Protein AF-A0A520G002-F1 (afdb_monomer_lite)

Secondary structure (DSSP, 8-state):
-HHHHHTS---HHHHHHHTHHHHHHHHHHHHHHHHHS---------TTTHHHHHHHHHHHHHHHHH---S--S-----HHHHHHSTTHHHHTHHHHHHHHHHHHTTTT-HHHHHHHHHHHHHHGGGTTSS--GGGGT-S--GGGGTTTHHHHHHHHHHHHTTS-HHHHHHHHHHHHHHHHHHHHHHHHHTSSHHHHHHHHHHH-TT-HHHHHHHHHHHHHSSS--HHHHHHHHHHHHHH-TT-HHHHHHHHHHHHHTT-TTTHHHHHHHHHHHHHHTT--HHHHHHHHHHHHHHHTTSS-HHHHHHHHHHHHHH-TT-HHHHHHHHHHHHHHHHHS--------PPPPPPP---------

Radius of gyration: 32.56 Å; chains: 1; bounding box: 83×57×131 Å

Foldseek 3Di:
DLCCCLPVVDDPVVVCVVCVVVVVVVVVVVVVVVVVFAQFDDDDDDLVLLLLLLLVQLLVVVVCVVPVPQAAQFPQAASVNLVVDPCSVPSSVVLVVLQVVCVVCCVVCSLLNSLSVQLSVLCVVLSRNDDGNCSVGHSDHDVSCPRSVVSVVSVVCVVCVPDPPVVSVVVVVVVVVVVVVVVVVVVQCVVDLLSRLVSNCVSPVLRLVSLLSVLVVQCPPPDHDLVVSLVSLVSSCVNPVQDLSSLLSNLLSCLVVVVNVSNVVSLVSSLVSSVVRVGDLVSLLVSLVSQLVSPLPDLPLVSLLVSLVSNCVSVVPPPSSVVSNVVSVVSVVVPDPPPDPPVPDDDDDDDDDDDDDDDD

pLDDT: mean 87.97, std 13.39, range [39.16, 98.38]

Structure (mmCIF, N/CA/C/O backbone):
data_AF-A0A520G002-F1
#
_entry.id   AF-A0A520G002-F1
#
loop_
_atom_site.group_PDB
_atom_site.id
_atom_site.type_symbol
_atom_site.label_atom_id
_atom_site.label_alt_id
_atom_site.label_comp_id
_atom_site.label_asym_id
_atom_site.label_entity_id
_atom_site.label_seq_id
_atom_site.pdbx_PDB_ins_code
_atom_site.Cartn_x
_atom_site.Cartn_y
_atom_site.Cartn_z
_atom_site.occupancy
_atom_site.B_iso_or_equiv
_atom_site.auth_seq_id
_atom_site.auth_comp_id
_atom_site.auth_asym_id
_atom_site.auth_atom_id
_atom_site.pdbx_PDB_model_num
ATOM 1 N N . VAL A 1 1 ? -3.849 14.106 25.242 1.00 77.56 1 VAL A N 1
ATOM 2 C CA . VAL A 1 1 ? -5.009 15.027 25.074 1.00 77.56 1 VAL A CA 1
ATOM 3 C C . VAL A 1 1 ? -6.351 14.305 25.067 1.00 77.56 1 VAL A C 1
ATOM 5 O O . VAL A 1 1 ? -7.143 14.608 25.944 1.00 77.56 1 VAL A O 1
ATOM 8 N N . ALA A 1 2 ? -6.633 13.367 24.148 1.00 76.12 2 ALA A N 1
ATOM 9 C CA . ALA A 1 2 ? -7.944 12.693 24.110 1.00 76.12 2 ALA A CA 1
ATOM 10 C C . ALA A 1 2 ? -8.288 11.973 25.431 1.00 76.12 2 ALA A C 1
ATOM 12 O O . ALA A 1 2 ? -9.363 12.188 25.983 1.00 76.12 2 ALA A O 1
ATOM 13 N N . ILE A 1 3 ? -7.343 11.200 25.979 1.00 81.44 3 ILE A N 1
ATOM 14 C CA . ILE A 1 3 ? -7.465 10.550 27.296 1.00 81.44 3 ILE A CA 1
ATOM 15 C C . ILE A 1 3 ? -7.653 11.601 28.403 1.00 81.44 3 ILE A C 1
ATOM 17 O O . ILE A 1 3 ? -8.640 11.563 29.131 1.00 81.44 3 ILE A O 1
ATOM 21 N N . ASP A 1 4 ? -6.756 12.583 28.493 1.00 80.56 4 ASP A N 1
ATOM 22 C CA . ASP A 1 4 ? -6.809 13.637 29.512 1.00 80.56 4 ASP A CA 1
ATOM 23 C C . ASP A 1 4 ? -8.125 14.427 29.515 1.00 80.56 4 ASP A C 1
ATOM 25 O O . ASP A 1 4 ? -8.675 14.697 30.580 1.00 80.56 4 ASP A O 1
ATOM 29 N N . GLY A 1 5 ? -8.651 14.786 28.343 1.00 78.06 5 GLY A N 1
ATOM 30 C CA . GLY A 1 5 ? -9.885 15.560 28.213 1.00 78.06 5 GLY A CA 1
ATOM 31 C C . GLY A 1 5 ? -11.146 14.727 28.443 1.00 78.06 5 GLY A C 1
ATOM 32 O O . GLY A 1 5 ? -12.028 15.145 29.192 1.00 78.06 5 GLY A O 1
ATOM 33 N N . LEU A 1 6 ? -11.239 13.546 27.819 1.00 77.44 6 LEU A N 1
ATOM 34 C CA . LEU A 1 6 ? -12.451 12.717 27.856 1.00 77.44 6 LEU A CA 1
ATOM 35 C C . LEU A 1 6 ? -12.548 11.853 29.120 1.00 77.44 6 LEU A C 1
ATOM 37 O O . LEU A 1 6 ? -13.643 11.679 29.653 1.00 77.44 6 LEU A O 1
ATOM 41 N N . LEU A 1 7 ? -11.422 11.320 29.604 1.00 81.94 7 LEU A N 1
ATOM 42 C CA . LEU A 1 7 ? -11.382 10.392 30.739 1.00 81.94 7 LEU A CA 1
ATOM 43 C C . LEU A 1 7 ? -10.985 11.091 32.034 1.00 81.94 7 LEU A C 1
ATOM 45 O O . LEU A 1 7 ? -11.696 10.976 33.029 1.00 81.94 7 LEU A O 1
ATOM 49 N N . LEU A 1 8 ? -9.885 11.848 32.016 1.00 84.75 8 LEU A N 1
ATOM 50 C CA . LEU A 1 8 ? -9.368 12.510 33.222 1.00 84.75 8 LEU A CA 1
ATOM 51 C C . LEU A 1 8 ? -10.008 13.881 33.478 1.00 84.75 8 LEU A C 1
ATOM 53 O O . LEU A 1 8 ? -9.721 14.509 34.495 1.00 84.75 8 LEU A O 1
ATOM 57 N N . ARG A 1 9 ? -10.872 14.354 32.566 1.00 81.62 9 ARG A N 1
ATOM 58 C CA . ARG A 1 9 ? -11.561 15.655 32.629 1.00 81.62 9 ARG A CA 1
ATOM 59 C C . ARG A 1 9 ? -10.616 16.840 32.883 1.00 81.62 9 ARG A C 1
ATOM 61 O O . ARG A 1 9 ? -11.031 17.871 33.416 1.00 81.62 9 ARG A O 1
ATOM 68 N N . LYS A 1 10 ? -9.343 16.724 32.489 1.00 85.56 10 LYS A N 1
ATOM 69 C CA . LYS A 1 10 ? -8.391 17.838 32.501 1.00 85.56 10 LYS A CA 1
ATOM 70 C C . LYS A 1 10 ? -8.850 18.898 31.503 1.00 85.56 10 LYS A C 1
ATOM 72 O O . LYS A 1 10 ? -9.372 18.597 30.429 1.00 85.56 10 LYS A O 1
ATOM 77 N N . ARG A 1 11 ? -8.586 20.167 31.823 1.00 88.38 11 ARG A N 1
ATOM 78 C CA . ARG A 1 11 ? -8.801 21.264 30.872 1.00 88.38 11 ARG A CA 1
ATOM 79 C C . ARG A 1 11 ? -7.886 21.053 29.662 1.00 88.38 11 ARG A C 1
ATOM 81 O O . ARG A 1 11 ? -6.675 20.927 29.836 1.00 88.38 11 ARG A O 1
ATOM 88 N N . TRP A 1 12 ? -8.455 21.066 28.457 1.00 84.06 12 TRP A N 1
ATOM 89 C CA . TRP A 1 12 ? -7.744 20.788 27.200 1.00 84.06 12 TRP A CA 1
ATOM 90 C C . TRP A 1 12 ? -6.477 21.632 27.029 1.00 84.06 12 TRP A C 1
ATOM 92 O O . TRP A 1 12 ? -5.449 21.112 26.609 1.00 84.06 12 TRP A O 1
ATOM 102 N N . SER A 1 13 ? -6.513 22.900 27.456 1.00 86.81 13 SER A N 1
ATOM 103 C CA . SER A 1 13 ? -5.349 23.792 27.417 1.00 86.81 13 SER A CA 1
ATOM 104 C C . SER A 1 13 ? -4.157 23.257 28.219 1.00 86.81 13 SER A C 1
ATOM 106 O O . SER A 1 13 ? -3.030 23.348 27.755 1.00 86.81 13 SER A O 1
ATOM 108 N N . ARG A 1 14 ? -4.390 22.671 29.403 1.00 89.06 14 ARG A N 1
ATOM 109 C CA . ARG A 1 14 ? -3.319 22.084 30.224 1.00 89.06 14 ARG A CA 1
ATOM 110 C C . ARG A 1 14 ? -2.796 20.793 29.605 1.00 89.06 14 ARG A C 1
ATOM 112 O O . ARG A 1 14 ? -1.594 20.632 29.484 1.00 89.06 14 ARG A O 1
ATOM 119 N N . ALA A 1 15 ? -3.692 19.933 29.124 1.00 87.81 15 ALA A N 1
ATOM 120 C CA . ALA A 1 15 ? -3.295 18.688 28.471 1.00 87.81 15 ALA A CA 1
ATOM 121 C C . ALA A 1 15 ? -2.442 18.914 27.208 1.00 87.81 15 ALA A C 1
ATOM 123 O O . ALA A 1 15 ? -1.602 18.079 26.902 1.00 87.81 15 ALA A O 1
ATOM 124 N N . ILE A 1 16 ? -2.669 20.008 26.468 1.00 88.12 16 ILE A N 1
ATOM 125 C CA . ILE A 1 16 ? -1.846 20.390 25.308 1.00 88.12 16 ILE A CA 1
ATOM 126 C C . ILE A 1 16 ? -0.475 20.896 25.758 1.00 88.12 16 ILE A C 1
ATOM 128 O O . ILE A 1 16 ? 0.524 20.477 25.186 1.00 88.12 16 ILE A O 1
ATOM 132 N N . VAL A 1 17 ? -0.421 21.753 26.784 1.00 92.19 17 VAL A N 1
ATOM 133 C CA . VAL A 1 17 ? 0.846 22.257 27.342 1.00 92.19 17 VAL A CA 1
ATOM 134 C C . VAL A 1 17 ? 1.716 21.104 27.848 1.00 92.19 17 VAL A C 1
ATOM 136 O O . VAL A 1 17 ? 2.894 21.054 27.508 1.00 92.19 17 VAL A O 1
ATOM 139 N N . ASP A 1 18 ? 1.123 20.137 28.555 1.00 90.44 18 ASP A N 1
ATOM 140 C CA . ASP A 1 18 ? 1.822 18.957 29.085 1.00 90.44 18 ASP A CA 1
ATOM 141 C C . ASP A 1 18 ? 2.520 18.138 27.976 1.00 90.44 18 ASP A C 1
ATOM 143 O O . ASP A 1 18 ? 3.563 17.534 28.216 1.00 90.44 18 ASP A O 1
ATOM 147 N N . ILE A 1 19 ? 1.970 18.124 26.752 1.00 91.62 19 ILE A N 1
ATOM 148 C CA . ILE A 1 19 ? 2.535 17.383 25.610 1.00 91.62 19 ILE A CA 1
ATOM 149 C C . ILE A 1 19 ? 3.180 18.279 24.547 1.00 91.62 19 ILE A C 1
ATOM 151 O O . ILE A 1 19 ? 3.583 17.777 23.497 1.00 91.62 19 ILE A O 1
ATOM 155 N N . ALA A 1 20 ? 3.280 19.589 24.781 1.00 92.06 20 ALA A N 1
ATOM 156 C CA . ALA A 1 20 ? 3.781 20.537 23.790 1.00 92.06 20 ALA A CA 1
ATOM 157 C C . ALA A 1 20 ? 5.183 20.175 23.254 1.00 92.06 20 ALA A C 1
ATOM 159 O O . ALA A 1 20 ? 5.357 20.223 22.035 1.00 92.06 20 ALA A O 1
ATOM 160 N N . PRO A 1 21 ? 6.153 19.718 24.080 1.00 93.50 21 PRO A N 1
ATOM 161 C CA . PRO A 1 21 ? 7.450 19.272 23.569 1.00 93.50 21 PRO A CA 1
ATOM 162 C C . PRO A 1 21 ? 7.332 18.113 22.569 1.00 93.50 21 PRO A C 1
ATOM 164 O O . PRO A 1 21 ? 7.982 18.117 21.526 1.00 93.50 21 PRO A O 1
ATOM 167 N N . LEU A 1 22 ? 6.447 17.146 22.839 1.00 91.44 22 LEU A N 1
ATOM 168 C CA . LEU A 1 22 ? 6.212 16.010 21.946 1.00 91.44 22 LEU A CA 1
ATOM 169 C C . LEU A 1 22 ? 5.522 16.446 20.648 1.00 91.44 22 LEU A C 1
ATOM 171 O O . LEU A 1 22 ? 5.860 15.946 19.575 1.00 91.44 22 LEU A O 1
ATOM 175 N N . LEU A 1 23 ? 4.581 17.391 20.729 1.00 89.44 23 LEU A N 1
ATOM 176 C CA . LEU A 1 23 ? 3.930 17.962 19.548 1.00 89.44 23 LEU A CA 1
ATOM 177 C C . LEU A 1 23 ? 4.935 18.687 18.647 1.00 89.44 23 LEU A C 1
ATOM 179 O O . LEU A 1 23 ? 4.856 18.532 17.432 1.00 89.44 23 LEU A O 1
ATOM 183 N N . LEU A 1 24 ? 5.900 19.415 19.219 1.00 92.19 24 LEU A N 1
ATOM 184 C CA . LEU A 1 24 ? 6.960 20.082 18.455 1.00 92.19 24 LEU A CA 1
ATOM 185 C C . LEU A 1 24 ? 7.869 19.077 17.735 1.00 92.19 24 LEU A C 1
ATOM 187 O O . LEU A 1 24 ? 8.121 19.234 16.542 1.00 92.19 24 LEU A O 1
ATOM 191 N N . ILE A 1 25 ? 8.300 18.014 18.422 1.00 93.50 25 ILE A N 1
ATOM 192 C CA . ILE A 1 25 ? 9.094 16.934 17.808 1.00 93.50 25 ILE A CA 1
ATOM 193 C C . ILE A 1 25 ? 8.297 16.253 16.688 1.00 93.50 25 ILE A C 1
ATOM 195 O O . ILE A 1 25 ? 8.821 16.019 15.600 1.00 93.50 25 ILE A O 1
ATOM 199 N N . THR A 1 26 ? 7.012 15.981 16.929 1.00 89.00 26 THR A N 1
ATOM 200 C CA . THR A 1 26 ? 6.120 15.373 15.933 1.00 89.00 26 THR A CA 1
ATOM 201 C C . THR A 1 26 ? 5.959 16.283 14.716 1.00 89.00 26 THR A C 1
ATOM 203 O O . THR A 1 26 ? 6.067 15.810 13.590 1.00 89.00 26 THR A O 1
ATOM 206 N N . ALA A 1 27 ? 5.764 17.589 14.917 1.00 88.81 27 ALA A N 1
ATOM 207 C CA . ALA A 1 27 ? 5.648 18.561 13.834 1.00 88.81 27 ALA A CA 1
ATOM 208 C C . ALA A 1 27 ? 6.936 18.643 12.999 1.00 88.81 27 ALA A C 1
ATOM 210 O O . ALA A 1 27 ? 6.866 18.610 11.771 1.00 88.81 27 ALA A O 1
ATOM 211 N N . ALA A 1 28 ? 8.107 18.669 13.642 1.00 90.94 28 ALA A N 1
ATOM 212 C CA . ALA A 1 28 ? 9.390 18.616 12.943 1.00 90.94 28 ALA A CA 1
ATOM 213 C C . ALA A 1 28 ? 9.531 17.319 12.126 1.00 90.94 28 ALA A C 1
ATOM 215 O O . ALA A 1 28 ? 9.867 17.365 10.943 1.00 90.94 28 ALA A O 1
ATOM 216 N N . GLY A 1 29 ? 9.184 16.171 12.717 1.00 88.81 29 GLY A N 1
ATOM 217 C CA . GLY A 1 29 ? 9.160 14.880 12.027 1.00 88.81 29 GLY A CA 1
ATOM 218 C C . GLY A 1 29 ? 8.197 14.853 10.837 1.00 88.81 29 GLY A C 1
ATOM 219 O O . GLY A 1 29 ? 8.543 14.319 9.788 1.00 88.81 29 GLY A O 1
ATOM 220 N N . MET A 1 30 ? 7.023 15.483 10.950 1.00 84.31 30 MET A N 1
ATOM 221 C CA . MET A 1 30 ? 6.068 15.618 9.846 1.00 84.31 30 MET A CA 1
ATOM 222 C C . MET A 1 30 ? 6.623 16.467 8.699 1.00 84.31 30 MET A C 1
ATOM 224 O O . MET A 1 30 ? 6.415 16.112 7.541 1.00 84.31 30 MET A O 1
ATOM 228 N N . VAL A 1 31 ? 7.341 17.557 8.993 1.00 85.62 31 VAL A N 1
ATOM 229 C CA . VAL A 1 31 ? 8.006 18.375 7.964 1.00 85.62 31 VAL A CA 1
ATOM 230 C C . VAL A 1 31 ? 9.089 17.562 7.260 1.00 85.62 31 VAL A C 1
ATOM 232 O O . VAL A 1 31 ? 9.090 17.498 6.033 1.00 85.62 31 VAL A O 1
ATOM 235 N N . VAL A 1 32 ? 9.954 16.877 8.015 1.00 86.94 32 VAL A N 1
ATOM 236 C CA . VAL A 1 32 ? 10.993 16.003 7.445 1.00 86.94 32 VAL A CA 1
ATOM 237 C C . VAL A 1 32 ? 10.366 14.907 6.583 1.00 86.94 32 VAL A C 1
ATOM 239 O O . VAL A 1 32 ? 10.778 14.723 5.442 1.00 86.94 32 VAL A O 1
ATOM 242 N N . ALA A 1 33 ? 9.329 14.227 7.078 1.00 80.94 33 ALA A N 1
ATOM 243 C CA . ALA A 1 33 ? 8.618 13.197 6.328 1.00 80.94 33 ALA A CA 1
ATOM 244 C C . ALA A 1 33 ? 7.979 13.758 5.051 1.00 80.94 33 ALA A C 1
ATOM 246 O O . ALA A 1 33 ? 8.056 13.124 4.003 1.00 80.94 33 ALA A O 1
ATOM 247 N N . ARG A 1 34 ? 7.390 14.959 5.109 1.00 76.94 34 ARG A N 1
ATOM 248 C CA . ARG A 1 34 ? 6.781 15.615 3.947 1.00 76.94 34 ARG A CA 1
ATOM 249 C C . ARG A 1 34 ? 7.811 16.004 2.889 1.00 76.94 34 ARG A C 1
ATOM 251 O O . ARG A 1 34 ? 7.509 15.884 1.708 1.00 76.94 34 ARG A O 1
ATOM 258 N N . VAL A 1 35 ? 8.989 16.466 3.302 1.00 78.75 35 VAL A N 1
ATOM 259 C CA . VAL A 1 35 ? 10.088 16.816 2.391 1.00 78.75 35 VAL A CA 1
ATOM 260 C C . VAL A 1 35 ? 10.730 15.557 1.799 1.00 78.75 35 VAL A C 1
ATOM 262 O O . VAL A 1 35 ? 11.011 15.520 0.606 1.00 78.75 35 VAL A O 1
ATOM 265 N N . ALA A 1 36 ? 10.917 14.509 2.605 1.00 77.44 36 ALA A N 1
ATOM 266 C CA . ALA A 1 36 ? 11.519 13.250 2.165 1.00 77.44 36 ALA A CA 1
ATOM 267 C C . ALA A 1 36 ? 10.590 12.429 1.253 1.00 77.44 36 ALA A C 1
ATOM 269 O O . ALA A 1 36 ? 11.049 11.759 0.329 1.00 77.44 36 ALA A O 1
ATOM 270 N N . GLN A 1 37 ? 9.276 12.471 1.491 1.00 68.44 37 GLN A N 1
ATOM 271 C CA . GLN A 1 37 ? 8.288 11.802 0.649 1.00 68.44 37 GLN A CA 1
ATOM 272 C C . GLN A 1 37 ? 7.905 12.696 -0.531 1.00 68.44 37 GLN A C 1
ATOM 274 O O . GLN A 1 37 ? 6.905 13.415 -0.499 1.00 68.44 37 GLN A O 1
ATOM 279 N N . THR A 1 38 ? 8.665 12.608 -1.621 1.00 59.06 38 THR A N 1
ATOM 280 C CA . THR A 1 38 ? 8.222 13.154 -2.908 1.00 59.06 38 THR A CA 1
ATOM 281 C C . THR A 1 38 ? 6.945 12.429 -3.318 1.00 59.06 38 THR A C 1
ATOM 283 O O . THR A 1 38 ? 6.986 11.224 -3.560 1.00 59.06 38 THR A O 1
ATOM 286 N N . VAL A 1 39 ? 5.815 13.131 -3.371 1.00 57.94 39 VAL A N 1
ATOM 287 C CA . VAL A 1 39 ? 4.540 12.602 -3.870 1.00 57.94 39 VAL A CA 1
ATOM 288 C C . VAL A 1 39 ? 4.565 12.719 -5.392 1.00 57.94 39 VAL A C 1
ATOM 290 O O . VAL A 1 39 ? 4.268 13.767 -5.945 1.00 57.94 39 VAL A O 1
ATOM 293 N N . ALA A 1 40 ? 5.049 11.673 -6.049 1.00 54.59 40 ALA A N 1
ATOM 294 C CA . ALA A 1 40 ? 5.452 11.679 -7.449 1.00 54.59 40 ALA A CA 1
ATOM 295 C C . ALA A 1 40 ? 4.287 11.442 -8.416 1.00 54.59 40 ALA A C 1
ATOM 297 O O . ALA A 1 40 ? 4.363 11.904 -9.548 1.00 54.59 40 ALA A O 1
ATOM 298 N N . VAL A 1 41 ? 3.215 10.762 -7.990 1.00 53.84 41 VAL A N 1
ATOM 299 C CA . VAL A 1 41 ? 2.046 10.513 -8.841 1.00 53.84 41 VAL A CA 1
ATOM 300 C C . VAL A 1 41 ? 0.791 10.467 -7.983 1.00 53.84 41 VAL A C 1
ATOM 302 O O . VAL A 1 41 ? 0.579 9.511 -7.246 1.00 53.84 41 VAL A O 1
ATOM 305 N N . PHE A 1 42 ? -0.067 11.478 -8.105 1.00 60.03 42 PHE A N 1
ATOM 306 C CA . PHE A 1 42 ? -1.480 11.311 -7.784 1.00 60.03 42 PHE A CA 1
ATOM 307 C C . PHE A 1 42 ? -2.346 12.013 -8.799 1.00 60.03 42 PHE A C 1
ATOM 309 O O . PHE A 1 42 ? -2.134 13.183 -9.107 1.00 60.03 42 PHE A O 1
ATOM 316 N N . GLN A 1 43 ? -3.409 11.324 -9.205 1.00 61.22 43 GLN A N 1
ATOM 317 C CA . GLN A 1 43 ? -4.599 12.029 -9.639 1.00 61.22 43 GLN A CA 1
ATOM 318 C C . GLN A 1 43 ? -5.031 12.964 -8.513 1.00 61.22 43 GLN A C 1
ATOM 320 O O . GLN A 1 43 ? -5.227 12.540 -7.370 1.00 61.22 43 GLN A O 1
ATOM 325 N N . HIS A 1 44 ? -5.122 14.250 -8.828 1.00 69.00 44 HIS A N 1
ATOM 326 C CA . HIS A 1 44 ? -5.515 15.264 -7.870 1.00 69.00 44 HIS A CA 1
ATOM 327 C C . HIS A 1 44 ? -6.940 14.978 -7.386 1.00 69.00 44 HIS A C 1
ATOM 329 O O . HIS A 1 44 ? -7.905 15.272 -8.083 1.00 69.00 44 HIS A O 1
ATOM 335 N N . VAL A 1 45 ? -7.079 14.394 -6.191 1.00 82.75 45 VAL A N 1
ATOM 336 C CA . VAL A 1 45 ? -8.388 14.214 -5.558 1.00 82.75 45 VAL A CA 1
ATOM 337 C C . VAL A 1 45 ? -8.838 15.568 -4.999 1.00 82.75 45 VAL A C 1
ATOM 339 O O . VAL A 1 45 ? -8.189 16.076 -4.066 1.00 82.75 45 VAL A O 1
ATOM 342 N N . PRO A 1 46 ? -9.943 16.146 -5.512 1.00 88.25 46 PRO A N 1
ATOM 343 C CA . PRO A 1 46 ? -10.498 17.391 -5.005 1.00 88.25 46 PRO A CA 1
ATOM 344 C C . PRO A 1 46 ? -10.775 17.309 -3.505 1.00 88.25 46 PRO A C 1
ATOM 346 O O . PRO A 1 46 ? -11.220 16.279 -2.995 1.00 88.25 46 PRO A O 1
ATOM 349 N N . LEU A 1 47 ? -10.569 18.417 -2.790 1.00 88.75 47 LEU A N 1
ATOM 350 C CA . LEU A 1 47 ? -10.722 18.463 -1.330 1.00 88.75 47 LEU A CA 1
ATOM 351 C C . LEU A 1 47 ? -12.096 17.965 -0.851 1.00 88.75 47 LEU A C 1
ATOM 353 O O . LEU A 1 47 ? -12.173 17.315 0.187 1.00 88.75 47 LEU A O 1
ATOM 357 N N . TRP A 1 48 ? -13.160 18.201 -1.624 1.00 90.62 48 TRP A N 1
ATOM 358 C CA . TRP A 1 48 ? -14.524 17.784 -1.284 1.00 90.62 48 TRP A CA 1
ATOM 359 C C . TRP A 1 48 ? -14.761 16.267 -1.386 1.00 90.62 48 TRP A C 1
ATOM 361 O O . TRP A 1 48 ? -15.657 15.753 -0.723 1.00 90.62 48 TRP A O 1
ATOM 371 N N . GLN A 1 49 ? -13.956 15.536 -2.169 1.00 91.75 49 GLN A N 1
ATOM 372 C CA . GLN A 1 49 ? -14.050 14.073 -2.288 1.00 91.75 49 GLN A CA 1
ATOM 373 C C . GLN A 1 49 ? -13.295 13.348 -1.170 1.00 91.75 49 GLN A C 1
ATOM 375 O O . GLN A 1 49 ? -13.599 12.198 -0.854 1.00 91.75 49 GLN A O 1
ATOM 380 N N . ARG A 1 50 ? -12.324 14.010 -0.528 1.00 91.06 50 ARG A N 1
ATOM 381 C CA . ARG A 1 50 ? -11.489 13.389 0.511 1.00 91.06 50 ARG A CA 1
ATOM 382 C C . ARG A 1 50 ? -12.290 12.867 1.707 1.00 91.06 50 ARG A C 1
ATOM 384 O O . ARG A 1 50 ? -12.022 11.739 2.109 1.00 91.06 50 ARG A O 1
ATOM 391 N N . PRO A 1 51 ? -13.297 13.583 2.250 1.00 92.62 51 PRO A N 1
ATOM 392 C CA . PRO A 1 51 ? -14.130 13.045 3.325 1.00 92.62 51 PRO A CA 1
ATOM 393 C C . PRO A 1 51 ? -14.812 11.713 2.981 1.00 92.62 51 PRO A C 1
ATOM 395 O O . PRO A 1 51 ? -14.967 10.873 3.865 1.00 92.62 51 PRO A O 1
ATOM 398 N N . LEU A 1 52 ? -15.168 11.484 1.709 1.00 94.06 52 LEU A N 1
ATOM 399 C CA . LEU A 1 52 ? -15.762 10.219 1.261 1.00 94.06 52 LEU A CA 1
ATOM 400 C C . LEU A 1 52 ? -14.751 9.070 1.359 1.00 94.06 52 LEU A C 1
ATOM 402 O O . LEU A 1 52 ? -15.065 8.021 1.912 1.00 94.06 52 LEU A O 1
ATOM 406 N N . ILE A 1 53 ? -13.515 9.300 0.906 1.00 93.31 53 ILE A N 1
ATOM 407 C CA . ILE A 1 53 ? -12.412 8.327 0.996 1.00 93.31 53 ILE A CA 1
ATOM 408 C C . ILE A 1 53 ? -12.047 8.040 2.457 1.00 93.31 53 ILE A C 1
ATOM 410 O O . ILE A 1 53 ? -11.792 6.893 2.827 1.00 93.31 53 ILE A O 1
ATOM 414 N N . VAL A 1 54 ? -12.058 9.068 3.307 1.00 94.12 54 VAL A N 1
ATOM 415 C CA . VAL A 1 54 ? -11.812 8.924 4.748 1.00 94.12 54 VAL A CA 1
ATOM 416 C C . VAL A 1 54 ? -12.899 8.065 5.390 1.00 94.12 54 VAL A C 1
ATOM 418 O O . VAL A 1 54 ? -12.588 7.138 6.137 1.00 94.12 54 VAL A O 1
ATOM 421 N N . GLY A 1 55 ? -14.169 8.337 5.082 1.00 95.12 55 GLY A N 1
ATOM 422 C CA . GLY A 1 55 ? -15.300 7.549 5.570 1.00 95.12 55 GLY A CA 1
ATOM 423 C C . GLY A 1 55 ? -15.268 6.100 5.085 1.00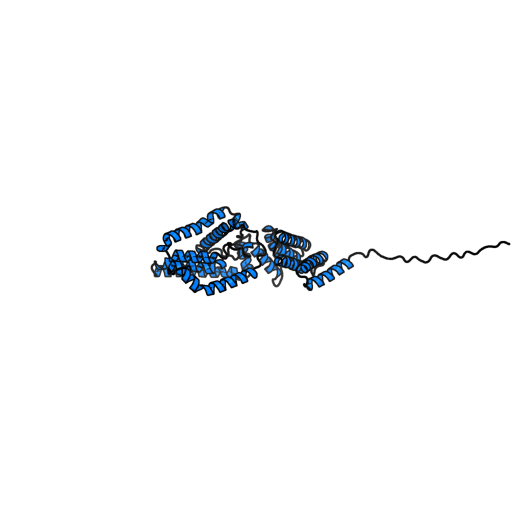 95.12 55 GLY A C 1
ATOM 424 O O . GLY A 1 55 ? -15.507 5.184 5.874 1.00 95.12 55 GLY A O 1
ATOM 425 N N . ASP A 1 56 ? -14.915 5.883 3.819 1.00 95.00 56 ASP A N 1
ATOM 426 C CA . ASP A 1 56 ? -14.689 4.561 3.232 1.00 95.00 56 ASP A CA 1
ATOM 427 C C . ASP A 1 56 ? -13.574 3.797 3.965 1.00 95.00 56 ASP A C 1
ATOM 429 O O . ASP A 1 56 ? -13.798 2.675 4.421 1.00 95.00 56 ASP A O 1
ATOM 433 N N . SER A 1 57 ? -12.425 4.442 4.191 1.00 94.50 57 SER A N 1
ATOM 434 C CA . SER A 1 57 ? -11.269 3.853 4.882 1.00 94.50 57 SER A CA 1
ATOM 435 C C . SER A 1 57 ? -11.581 3.516 6.344 1.00 94.50 57 SER A C 1
ATOM 437 O O . SER A 1 57 ? -11.277 2.421 6.813 1.00 94.50 57 SER A O 1
ATOM 439 N N . LEU A 1 58 ? -12.245 4.420 7.074 1.00 95.75 58 LEU A N 1
ATOM 440 C CA . LEU A 1 58 ? -12.684 4.166 8.452 1.00 95.75 58 LEU A CA 1
ATOM 441 C C . LEU A 1 58 ? -13.654 2.982 8.523 1.00 95.75 58 LEU A C 1
ATOM 443 O O . LEU A 1 58 ? -13.526 2.138 9.407 1.00 95.75 58 LEU A O 1
ATOM 447 N N . THR A 1 59 ? -14.597 2.896 7.584 1.00 95.75 59 THR A N 1
ATOM 448 C CA . THR A 1 59 ? -15.566 1.792 7.515 1.00 95.75 59 THR A CA 1
ATOM 449 C C . THR A 1 59 ? -14.881 0.468 7.204 1.00 95.75 59 THR A C 1
ATOM 451 O O . THR A 1 59 ? -15.150 -0.533 7.867 1.00 95.75 59 THR A O 1
ATOM 454 N N . PHE A 1 60 ? -13.952 0.470 6.245 1.00 94.69 60 PHE A N 1
ATOM 455 C CA . PHE A 1 60 ? -13.122 -0.686 5.920 1.00 94.69 60 PHE A CA 1
ATOM 456 C C . PHE A 1 60 ? -12.383 -1.199 7.159 1.00 94.69 60 PHE A C 1
ATOM 458 O O . PHE A 1 60 ? -12.442 -2.387 7.482 1.00 94.69 60 PHE A O 1
ATOM 465 N N . TYR A 1 61 ? -11.742 -0.297 7.902 1.00 95.19 61 TYR A N 1
ATOM 466 C CA . TYR A 1 61 ? -10.998 -0.660 9.097 1.00 95.19 61 TYR A CA 1
ATOM 467 C C . TYR A 1 61 ? -11.882 -1.130 10.251 1.00 95.19 61 TYR A C 1
ATOM 469 O O . TYR A 1 61 ? -11.517 -2.092 10.919 1.00 95.19 61 TYR A O 1
ATOM 477 N N . LEU A 1 62 ? -13.054 -0.528 10.470 1.00 95.06 62 LEU A N 1
ATOM 478 C CA . LEU A 1 62 ? -14.028 -1.046 11.439 1.00 95.06 62 LEU A CA 1
ATOM 479 C C . LEU A 1 62 ? -14.440 -2.485 11.092 1.00 95.06 62 LEU A C 1
ATOM 481 O O . LEU A 1 62 ? -14.508 -3.333 11.981 1.00 95.06 62 LEU A O 1
ATOM 485 N N . GLY A 1 63 ? -14.624 -2.780 9.800 1.00 94.00 63 GLY A N 1
ATOM 486 C CA . GLY A 1 63 ? -14.843 -4.140 9.308 1.00 94.00 63 GLY A CA 1
ATOM 487 C C . GLY A 1 63 ? -13.670 -5.077 9.612 1.00 94.00 63 GLY A C 1
ATOM 488 O O . GLY A 1 63 ? -13.881 -6.163 10.147 1.00 94.00 63 GLY A O 1
ATOM 489 N N . LYS A 1 64 ? -12.429 -4.649 9.350 1.00 91.62 64 LYS A N 1
ATOM 490 C CA . LYS A 1 64 ? -11.216 -5.438 9.640 1.00 91.62 64 LYS A CA 1
ATOM 491 C C . LYS A 1 64 ? -10.988 -5.675 11.134 1.00 91.62 64 LYS A C 1
ATOM 493 O O . LYS A 1 64 ? -10.520 -6.747 11.499 1.00 91.62 64 LYS A O 1
ATOM 498 N N . LEU A 1 65 ? -11.344 -4.723 11.998 1.00 90.81 65 LEU A N 1
ATOM 499 C CA . LEU A 1 65 ? -11.282 -4.904 13.451 1.00 90.81 65 LEU A CA 1
ATOM 500 C C . LEU A 1 65 ? -12.331 -5.906 13.953 1.00 90.81 65 LEU A C 1
ATOM 502 O O . LEU A 1 65 ? -12.052 -6.657 14.884 1.00 90.81 65 LEU A O 1
ATOM 506 N N . ALA A 1 66 ? -13.519 -5.934 13.341 1.00 89.31 66 ALA A N 1
ATOM 507 C CA . ALA A 1 66 ? -14.556 -6.911 13.669 1.00 89.31 66 ALA A CA 1
ATOM 508 C C . ALA A 1 66 ? -14.230 -8.313 13.123 1.00 89.31 66 ALA A C 1
ATOM 510 O O . ALA A 1 66 ? -14.514 -9.316 13.777 1.00 89.31 66 ALA A O 1
ATOM 511 N N . TRP A 1 67 ? -13.628 -8.387 11.932 1.00 88.06 67 TRP A N 1
ATOM 512 C CA . TRP A 1 67 ? -13.297 -9.635 11.251 1.00 88.06 67 TRP A CA 1
ATOM 513 C C . TRP A 1 67 ? -11.975 -9.514 10.465 1.00 88.06 67 TRP A C 1
ATOM 515 O O . TRP A 1 67 ? -11.983 -9.159 9.279 1.00 88.06 67 TRP A O 1
ATOM 525 N N . PRO A 1 68 ? -10.818 -9.832 11.085 1.00 84.06 68 PRO A N 1
ATOM 526 C CA . PRO A 1 68 ? -9.496 -9.692 10.468 1.00 84.06 68 PRO A CA 1
ATOM 527 C C . PRO A 1 68 ? -9.167 -10.878 9.546 1.00 84.06 68 PRO A C 1
ATOM 529 O O . PRO A 1 68 ? -8.148 -11.551 9.697 1.00 84.06 68 PRO A O 1
ATOM 532 N N . ALA A 1 69 ? -10.049 -11.181 8.594 1.00 81.75 69 ALA A N 1
ATOM 533 C CA . ALA A 1 69 ? -9.788 -12.193 7.575 1.00 81.75 69 ALA A CA 1
ATOM 534 C C . ALA A 1 69 ? -9.103 -11.587 6.346 1.00 81.75 69 ALA A C 1
ATOM 536 O O . ALA A 1 69 ? -9.312 -10.416 6.012 1.00 81.75 69 ALA A O 1
ATOM 537 N N . THR A 1 70 ? -8.315 -12.420 5.661 1.00 83.56 70 THR A N 1
ATOM 538 C CA . THR A 1 70 ? -7.665 -12.099 4.381 1.00 83.56 70 THR A CA 1
ATOM 539 C C . THR A 1 70 ? -6.818 -10.828 4.484 1.00 83.56 70 THR A C 1
ATOM 541 O O . THR A 1 70 ? -7.132 -9.800 3.883 1.00 83.56 70 THR A O 1
ATOM 544 N N . LEU A 1 71 ? -5.795 -10.885 5.341 1.00 88.00 71 LEU A N 1
ATOM 545 C CA . LEU A 1 71 ? -4.793 -9.829 5.478 1.00 88.00 71 LEU A CA 1
ATOM 546 C C . LEU A 1 71 ? -3.862 -9.860 4.267 1.00 88.00 71 LEU A C 1
ATOM 548 O O . LEU A 1 71 ? -3.438 -10.938 3.839 1.00 88.00 71 LEU A O 1
ATOM 552 N N . SER A 1 72 ? -3.580 -8.689 3.709 1.00 89.38 72 SER A N 1
ATOM 553 C CA . SER A 1 72 ? -2.858 -8.541 2.448 1.00 89.38 72 SER A CA 1
ATOM 554 C C . SER A 1 72 ? -2.057 -7.238 2.453 1.00 89.38 72 SER A C 1
ATOM 556 O O . SER A 1 72 ? -2.559 -6.222 2.939 1.00 89.38 72 SER A O 1
ATOM 558 N N . PRO A 1 73 ? -0.834 -7.222 1.890 1.00 88.62 73 PRO A N 1
ATOM 559 C CA . PRO A 1 73 ? -0.075 -5.984 1.724 1.00 88.62 73 PRO A CA 1
ATOM 560 C C . PRO A 1 73 ? -0.787 -4.979 0.806 1.00 88.62 73 PRO A C 1
ATOM 562 O O . PRO A 1 73 ? -0.653 -3.773 1.012 1.00 88.62 73 PRO A O 1
ATOM 565 N N . ASP A 1 74 ? -1.564 -5.473 -0.162 1.00 91.56 74 ASP A N 1
ATOM 566 C CA . ASP A 1 74 ? -2.316 -4.670 -1.123 1.00 91.56 74 ASP A CA 1
ATOM 567 C C . ASP A 1 74 ? -3.786 -5.107 -1.183 1.00 91.56 74 ASP A C 1
ATOM 569 O O . ASP A 1 74 ? -4.088 -6.297 -1.299 1.00 91.56 74 ASP A O 1
ATOM 573 N N . TYR A 1 75 ? -4.684 -4.124 -1.123 1.00 91.50 75 TYR A N 1
ATOM 574 C CA . TYR A 1 75 ? -6.134 -4.279 -1.233 1.00 91.50 75 TYR A CA 1
ATOM 575 C C . TYR A 1 75 ? -6.702 -3.729 -2.555 1.00 91.50 75 TYR A C 1
ATOM 577 O O . TYR A 1 75 ? -7.901 -3.863 -2.801 1.00 91.50 75 TYR A O 1
ATOM 585 N N . GLY A 1 76 ? -5.873 -3.097 -3.396 1.00 88.69 76 GLY A N 1
ATOM 586 C CA . GLY A 1 76 ? -6.247 -2.513 -4.688 1.00 88.69 76 GLY A CA 1
ATOM 587 C C . GLY A 1 76 ? -7.255 -1.369 -4.585 1.00 88.69 76 GLY A C 1
ATOM 588 O O . GLY A 1 76 ? -8.002 -1.104 -5.528 1.00 88.69 76 GLY A O 1
ATOM 589 N N . ARG A 1 77 ? -7.345 -0.729 -3.416 1.00 88.94 77 ARG A N 1
ATOM 590 C CA . ARG A 1 77 ? -8.395 0.238 -3.090 1.00 88.94 77 ARG A CA 1
ATOM 591 C C . ARG A 1 77 ? -7.883 1.662 -3.265 1.00 88.94 77 ARG A C 1
ATOM 593 O O . ARG A 1 77 ? -7.754 2.405 -2.302 1.00 88.94 77 ARG A O 1
ATOM 600 N N . THR A 1 78 ? -7.526 2.032 -4.487 1.00 89.75 78 THR A N 1
ATOM 601 C CA . THR A 1 78 ? -7.080 3.396 -4.806 1.00 89.75 78 THR A CA 1
ATOM 602 C C . THR A 1 78 ? -8.229 4.406 -4.653 1.00 89.75 78 THR A C 1
ATOM 604 O O . THR A 1 78 ? -9.401 4.013 -4.673 1.00 89.75 78 THR A O 1
ATOM 607 N N . PRO A 1 79 ? -7.949 5.722 -4.557 1.00 89.69 79 PRO A N 1
ATOM 608 C CA . PRO A 1 79 ? -8.990 6.750 -4.576 1.00 89.69 79 PRO A CA 1
ATOM 609 C C . PRO A 1 79 ? -9.947 6.631 -5.765 1.00 89.69 79 PRO A C 1
ATOM 611 O O . PRO A 1 79 ? -11.150 6.788 -5.595 1.00 89.69 79 PRO A O 1
ATOM 614 N N . THR A 1 80 ? -9.436 6.304 -6.954 1.00 88.81 80 THR A N 1
ATOM 615 C CA . THR A 1 80 ? -10.248 6.139 -8.168 1.00 88.81 80 THR A CA 1
ATOM 616 C C . THR A 1 80 ? -11.200 4.955 -8.064 1.00 88.81 80 THR A C 1
ATOM 618 O O . THR A 1 80 ? -12.383 5.099 -8.358 1.00 88.81 80 THR A O 1
ATOM 621 N N . VAL A 1 81 ? -10.714 3.807 -7.583 1.00 90.06 81 VAL A N 1
ATOM 622 C CA . VAL A 1 81 ? -11.539 2.611 -7.359 1.00 90.06 81 VAL A CA 1
ATOM 623 C C . VAL A 1 81 ? -12.583 2.866 -6.274 1.00 90.06 81 VAL A C 1
ATOM 625 O O . VAL A 1 81 ? -13.741 2.495 -6.442 1.00 90.06 81 VAL A O 1
ATOM 628 N N . ALA A 1 82 ? -12.201 3.529 -5.179 1.00 91.56 82 ALA A N 1
ATOM 629 C CA . ALA A 1 82 ? -13.121 3.857 -4.095 1.00 91.56 82 ALA A CA 1
ATOM 630 C C . ALA A 1 82 ? -14.224 4.824 -4.550 1.00 91.56 82 ALA A C 1
ATOM 632 O O . ALA A 1 82 ? -15.382 4.619 -4.211 1.00 91.56 82 ALA A O 1
ATOM 633 N N . LEU A 1 83 ? -13.887 5.854 -5.331 1.00 92.44 83 LEU A N 1
ATOM 634 C CA . LEU A 1 83 ? -14.847 6.849 -5.819 1.00 92.44 83 LEU A CA 1
ATOM 635 C C . LEU A 1 83 ? -15.744 6.330 -6.951 1.00 92.44 83 LEU A C 1
ATOM 637 O O . LEU A 1 83 ? -16.848 6.839 -7.121 1.00 92.44 83 LEU A O 1
ATOM 641 N N . ALA A 1 84 ? -15.294 5.326 -7.706 1.00 93.44 84 ALA A N 1
ATOM 642 C CA . ALA A 1 84 ? -16.113 4.656 -8.715 1.00 93.44 84 ALA A CA 1
ATOM 643 C C . ALA A 1 84 ? -17.207 3.763 -8.100 1.00 93.44 84 ALA A C 1
ATOM 645 O O . ALA A 1 84 ? -18.171 3.410 -8.777 1.00 93.44 84 ALA A O 1
ATOM 646 N N . ASP A 1 85 ? -17.066 3.388 -6.827 1.00 94.56 85 ASP A N 1
ATOM 647 C CA . ASP A 1 85 ? -18.025 2.558 -6.111 1.00 94.56 85 ASP A CA 1
ATOM 648 C C . ASP A 1 85 ? -19.181 3.406 -5.541 1.00 94.56 85 ASP A C 1
ATOM 650 O O . ASP A 1 85 ? -18.950 4.233 -4.653 1.00 94.56 85 ASP A O 1
ATOM 654 N N . PRO A 1 86 ? -20.443 3.183 -5.958 1.00 94.81 86 PRO A N 1
ATOM 655 C CA . PRO A 1 86 ? -21.590 3.962 -5.484 1.00 94.81 86 PRO A CA 1
ATOM 656 C C . PRO A 1 86 ? -21.778 3.943 -3.961 1.00 94.81 86 PRO A C 1
ATOM 658 O O . PRO A 1 86 ? -22.330 4.880 -3.383 1.00 94.81 86 PRO A O 1
ATOM 661 N N . TRP A 1 87 ? -21.302 2.901 -3.275 1.00 95.38 87 TRP A N 1
ATOM 662 C CA . TRP A 1 87 ? -21.423 2.801 -1.821 1.00 95.38 87 TRP A CA 1
ATOM 663 C C . TRP A 1 87 ? -20.533 3.800 -1.069 1.00 95.38 87 TRP A C 1
ATOM 665 O O . TRP A 1 87 ? -20.757 4.042 0.120 1.00 95.38 87 TRP A O 1
ATOM 675 N N . VAL A 1 88 ? -19.552 4.425 -1.731 1.00 95.06 88 VAL A N 1
ATOM 676 C CA . VAL A 1 88 ? -18.659 5.419 -1.112 1.00 95.06 88 VAL A CA 1
ATOM 677 C C . VAL A 1 88 ? -19.429 6.599 -0.504 1.00 95.06 88 VAL A C 1
ATOM 679 O O . VAL A 1 88 ? -19.055 7.109 0.553 1.00 95.06 88 VAL A O 1
ATOM 682 N N . TYR A 1 89 ? -20.565 6.974 -1.103 1.00 94.81 89 TYR A N 1
ATOM 683 C CA . TYR A 1 89 ? -21.407 8.088 -0.655 1.00 94.81 89 TYR A CA 1
ATOM 684 C C . TYR A 1 89 ? -22.171 7.812 0.641 1.00 94.81 89 TYR A C 1
ATOM 686 O O . TYR A 1 89 ? -22.674 8.752 1.254 1.00 94.81 89 TYR A O 1
ATOM 694 N N . VAL A 1 90 ? -22.254 6.551 1.076 1.00 96.50 90 VAL A N 1
ATOM 695 C CA . VAL A 1 90 ? -22.980 6.155 2.294 1.00 96.50 90 VAL A CA 1
ATOM 696 C C . VAL A 1 90 ? -22.091 5.487 3.338 1.00 96.50 90 VAL A C 1
ATOM 698 O O . VAL A 1 90 ? -22.458 5.467 4.508 1.00 96.50 90 VAL A O 1
ATOM 701 N N . ARG A 1 91 ? -20.901 4.985 2.978 1.00 95.12 91 ARG A N 1
ATOM 702 C CA . ARG A 1 91 ? -19.991 4.323 3.935 1.00 95.12 91 ARG A CA 1
ATOM 703 C C . ARG A 1 91 ? -19.629 5.203 5.123 1.00 95.12 91 ARG A C 1
ATOM 705 O O . ARG A 1 91 ? -19.631 4.718 6.247 1.00 95.12 91 ARG A O 1
ATOM 712 N N . TRP A 1 92 ? -19.421 6.503 4.911 1.00 94.81 92 TRP A N 1
ATOM 713 C CA . TRP A 1 92 ? -19.123 7.452 5.991 1.00 94.81 92 TRP A CA 1
ATOM 714 C C . TRP A 1 92 ? -20.202 7.500 7.091 1.00 94.81 92 TRP A C 1
ATOM 716 O O . TRP A 1 92 ? -19.889 7.873 8.224 1.00 94.81 92 TRP A O 1
ATOM 726 N N . LEU A 1 93 ? -21.442 7.075 6.804 1.00 97.12 93 LEU A N 1
ATOM 727 C CA . LEU A 1 93 ? -22.517 6.997 7.794 1.00 97.12 93 LEU A CA 1
ATOM 728 C C . LEU A 1 93 ? -22.194 6.016 8.925 1.00 97.12 93 LEU A C 1
ATOM 730 O O . LEU A 1 93 ? -22.616 6.250 10.053 1.00 97.12 93 LEU A O 1
ATOM 734 N N . VAL A 1 94 ? -21.420 4.956 8.667 1.00 96.94 94 VAL A N 1
ATOM 735 C CA . VAL A 1 94 ? -21.059 3.956 9.686 1.00 96.94 94 VAL A CA 1
ATOM 736 C C . VAL A 1 94 ? -20.206 4.574 10.805 1.00 96.94 94 VAL A C 1
ATOM 738 O O . VAL A 1 94 ? -20.657 4.583 11.955 1.00 96.94 94 VAL A O 1
ATOM 741 N N . PRO A 1 95 ? -19.009 5.139 10.534 1.00 96.62 95 PRO A N 1
ATOM 742 C CA . PRO A 1 95 ? -18.225 5.794 11.576 1.00 96.62 95 PRO A CA 1
ATOM 743 C C . PRO A 1 95 ? -18.937 7.028 12.147 1.00 96.62 95 PRO A C 1
ATOM 745 O O . PRO A 1 95 ? -18.791 7.297 13.338 1.00 96.62 95 PRO A O 1
ATOM 748 N N . ALA A 1 96 ? -19.739 7.751 11.355 1.00 96.81 96 ALA A N 1
ATOM 749 C CA . ALA A 1 96 ? -20.493 8.906 11.843 1.00 96.81 96 ALA A CA 1
ATOM 750 C C . ALA A 1 96 ? -21.592 8.518 12.847 1.00 96.81 96 ALA A C 1
ATOM 752 O O . ALA A 1 96 ? -21.732 9.176 13.877 1.00 96.81 96 ALA A O 1
ATOM 753 N N . ALA A 1 97 ? -22.332 7.434 12.601 1.00 97.56 97 ALA A N 1
ATOM 754 C CA . ALA A 1 97 ? -23.351 6.932 13.520 1.00 97.56 97 ALA A CA 1
ATOM 755 C C . ALA A 1 97 ? -22.733 6.474 14.849 1.00 97.56 97 ALA A C 1
ATOM 757 O O . ALA A 1 97 ? -23.248 6.810 15.917 1.00 97.56 97 ALA A O 1
ATOM 758 N N . ILE A 1 98 ? -21.590 5.777 14.796 1.00 96.94 98 ILE A N 1
ATOM 759 C CA . ILE A 1 98 ? -20.836 5.385 15.997 1.00 96.94 98 ILE A CA 1
ATOM 760 C C . ILE A 1 98 ? -20.368 6.630 16.757 1.00 96.94 98 ILE A C 1
ATOM 762 O O . ILE A 1 98 ? -20.573 6.724 17.968 1.00 96.94 98 ILE A O 1
ATOM 766 N N . ALA A 1 99 ? -19.793 7.612 16.057 1.00 96.31 99 ALA A N 1
ATOM 767 C CA . ALA A 1 99 ? -19.359 8.866 16.661 1.00 96.31 99 ALA A CA 1
ATOM 768 C C . ALA A 1 99 ? -20.524 9.597 17.344 1.00 96.31 99 ALA A C 1
ATOM 770 O O . ALA A 1 99 ? -20.405 9.980 18.504 1.00 96.31 99 ALA A O 1
ATOM 771 N N . ALA A 1 100 ? -21.662 9.746 16.662 1.00 97.00 100 ALA A N 1
ATOM 772 C CA . ALA A 1 100 ? -22.847 10.413 17.193 1.00 97.00 100 ALA A CA 1
ATOM 773 C C . ALA A 1 100 ? -23.389 9.702 18.442 1.00 97.00 100 ALA A C 1
ATOM 775 O O . ALA A 1 100 ? -23.614 10.347 19.467 1.00 97.00 100 ALA A O 1
ATOM 776 N N . ALA A 1 101 ? -23.520 8.374 18.402 1.00 96.75 101 ALA A N 1
ATOM 777 C CA . ALA A 1 101 ? -23.948 7.577 19.549 1.00 96.75 101 ALA A CA 1
ATOM 778 C C . ALA A 1 101 ? -23.002 7.751 20.751 1.00 96.75 101 ALA A C 1
ATOM 780 O O . ALA A 1 101 ? -23.443 7.995 21.877 1.00 96.75 101 ALA A O 1
ATOM 781 N N . LEU A 1 102 ? -21.687 7.697 20.515 1.00 95.19 102 LEU A N 1
ATOM 782 C CA . LEU A 1 102 ? -20.678 7.878 21.557 1.00 95.19 102 LEU A CA 1
ATOM 783 C C . LEU A 1 102 ? -20.610 9.315 22.077 1.00 95.19 102 LEU A C 1
ATOM 785 O O . LEU A 1 102 ? -20.319 9.499 23.255 1.00 95.19 102 LEU A O 1
ATOM 789 N N . LEU A 1 103 ? -20.916 10.322 21.257 1.00 93.38 103 LEU A N 1
ATOM 790 C CA . LEU A 1 103 ? -21.036 11.715 21.690 1.00 93.38 103 LEU A CA 1
ATOM 791 C C . LEU A 1 103 ? -22.276 11.924 22.561 1.00 93.38 103 LEU A C 1
ATOM 793 O O . LEU A 1 103 ? -22.181 12.569 23.602 1.00 93.38 103 LEU A O 1
ATOM 797 N N . VAL A 1 104 ? -23.421 11.337 22.209 1.00 96.00 104 VAL A N 1
ATOM 798 C CA . VAL A 1 104 ? -24.638 11.403 23.037 1.00 96.00 104 VAL A CA 1
ATOM 799 C C . VAL A 1 104 ? -24.428 10.676 24.369 1.00 96.00 104 VAL A C 1
ATOM 801 O O . VAL A 1 104 ? -24.812 11.175 25.428 1.00 96.00 104 VAL A O 1
ATOM 804 N N . TRP A 1 105 ? -23.757 9.522 24.352 1.00 94.56 105 TRP A N 1
ATOM 805 C CA . TRP A 1 105 ? -23.532 8.697 25.541 1.00 94.56 105 TRP A CA 1
ATOM 806 C C . TRP A 1 105 ? -22.162 8.879 26.199 1.00 94.56 105 TRP A C 1
ATOM 808 O O . TRP A 1 105 ? -21.829 8.110 27.102 1.00 94.56 105 TRP A O 1
ATOM 818 N N . HIS A 1 106 ? -21.389 9.910 25.840 1.00 90.38 106 HIS A N 1
ATOM 819 C CA . HIS A 1 106 ? -20.004 10.072 26.309 1.00 90.38 106 HIS A CA 1
ATOM 820 C C . HIS A 1 106 ? -19.883 10.091 27.839 1.00 90.38 106 HIS A C 1
ATOM 822 O O . HIS A 1 106 ? -18.861 9.691 28.384 1.00 90.38 106 HIS A O 1
ATOM 828 N N . ARG A 1 107 ? -20.929 10.514 28.561 1.00 88.50 107 ARG A N 1
ATOM 829 C CA . ARG A 1 107 ? -20.936 10.496 30.035 1.00 88.50 107 ARG A CA 1
ATOM 830 C C . ARG A 1 107 ? -21.219 9.129 30.645 1.00 88.50 107 ARG A C 1
ATOM 832 O O . ARG A 1 107 ? -20.795 8.888 31.770 1.00 88.50 107 ARG A O 1
ATOM 839 N N . ARG A 1 108 ? -21.917 8.247 29.925 1.00 91.00 108 ARG A N 1
ATOM 840 C CA . ARG A 1 108 ? -22.209 6.870 30.358 1.00 91.00 108 ARG A CA 1
ATOM 841 C C . ARG A 1 108 ? -21.105 5.900 29.946 1.00 91.00 108 ARG A C 1
ATOM 843 O O . ARG A 1 108 ? -20.782 4.989 30.700 1.00 91.00 108 ARG A O 1
ATOM 850 N N . VAL A 1 109 ? -20.510 6.115 28.772 1.00 92.50 109 VAL A N 1
ATOM 851 C CA . VAL A 1 109 ? -19.472 5.248 28.194 1.00 92.50 109 VAL A CA 1
ATOM 852 C C . VAL A 1 109 ? -18.197 6.022 27.810 1.00 92.50 109 VAL A C 1
ATOM 854 O O . VAL A 1 109 ? -17.713 5.898 26.685 1.00 92.50 109 VAL A O 1
ATOM 857 N N . PRO A 1 110 ? -17.601 6.812 28.729 1.00 90.56 110 PRO A N 1
ATOM 858 C CA . PRO A 1 110 ? -16.480 7.704 28.402 1.00 90.56 110 PRO A CA 1
ATOM 859 C C . PRO A 1 110 ? -15.264 6.956 27.840 1.00 90.56 110 PRO A C 1
ATOM 861 O O . PRO A 1 110 ? -14.578 7.462 26.958 1.00 90.56 110 PRO A O 1
ATOM 864 N N . TRP A 1 111 ? -15.043 5.717 28.286 1.00 91.75 111 TRP A N 1
ATOM 865 C CA . TRP A 1 111 ? -13.984 4.834 27.793 1.00 91.75 111 TRP A CA 1
ATOM 866 C C . TRP A 1 111 ? -14.185 4.397 26.343 1.00 91.75 111 TRP A C 1
ATOM 868 O O . TRP A 1 111 ? -13.216 4.378 25.593 1.00 91.75 111 TRP A O 1
ATOM 878 N N . LEU A 1 112 ? -15.424 4.120 25.920 1.00 93.88 112 LEU A N 1
ATOM 879 C CA . LEU A 1 112 ? -15.717 3.811 24.517 1.00 93.88 112 LEU A CA 1
ATOM 880 C C . LEU A 1 112 ? -15.570 5.051 23.630 1.00 93.88 112 LEU A C 1
ATOM 882 O O . LEU A 1 112 ? -15.023 4.956 22.535 1.00 93.88 112 LEU A O 1
ATOM 886 N N . ALA A 1 113 ? -15.992 6.221 24.118 1.00 93.12 113 ALA A N 1
ATOM 887 C CA . ALA A 1 113 ? -15.798 7.480 23.401 1.00 93.12 113 ALA A CA 1
ATOM 888 C C . ALA A 1 113 ? -14.303 7.803 23.216 1.00 93.12 113 ALA A C 1
ATOM 890 O O . ALA A 1 113 ? -13.873 8.134 22.112 1.00 93.12 113 ALA A O 1
ATOM 891 N N . ALA A 1 114 ? -13.492 7.646 24.269 1.00 92.81 114 ALA A N 1
ATOM 892 C CA . ALA A 1 114 ? -12.045 7.831 24.193 1.00 92.81 114 ALA A CA 1
ATOM 893 C C . ALA A 1 114 ? -11.368 6.790 23.286 1.00 92.81 114 ALA A C 1
ATOM 895 O O . ALA A 1 114 ? -10.511 7.151 22.484 1.00 92.81 114 ALA A O 1
ATOM 896 N N . ALA A 1 115 ? -11.777 5.521 23.366 1.00 94.69 115 ALA A N 1
ATOM 897 C CA . ALA A 1 115 ? -11.297 4.452 22.495 1.00 94.69 115 ALA A CA 1
ATOM 898 C C . ALA A 1 115 ? -11.557 4.745 21.011 1.00 94.69 115 ALA A C 1
ATOM 900 O O . ALA A 1 115 ? -10.649 4.632 20.188 1.00 94.69 115 ALA A O 1
ATOM 901 N N . PHE A 1 116 ? -12.775 5.170 20.671 1.00 95.69 116 PHE A N 1
ATOM 902 C CA . PHE A 1 116 ? -13.120 5.530 19.300 1.00 95.69 116 PHE A CA 1
ATOM 903 C C . PHE A 1 116 ? -12.357 6.772 18.826 1.00 95.69 116 PHE A C 1
ATOM 905 O O . PHE A 1 116 ? -11.866 6.798 17.701 1.00 95.69 116 PHE A O 1
ATOM 912 N N . ALA A 1 117 ? -12.169 7.771 19.696 1.00 93.88 117 ALA A N 1
ATOM 913 C CA . ALA A 1 117 ? -11.331 8.925 19.381 1.00 93.88 117 ALA A CA 1
ATOM 914 C C . ALA A 1 117 ? -9.877 8.513 19.087 1.00 93.88 117 ALA A C 1
ATOM 916 O O . ALA A 1 117 ? -9.309 8.980 18.106 1.00 93.88 117 ALA A O 1
ATOM 917 N N . LEU A 1 118 ? -9.287 7.609 19.880 1.00 93.88 118 LEU A N 1
ATOM 918 C CA . LEU A 1 118 ? -7.944 7.070 19.625 1.00 93.88 118 LEU A CA 1
ATOM 919 C C . LEU A 1 118 ? -7.871 6.321 18.288 1.00 93.88 118 LEU A C 1
ATOM 921 O O . LEU A 1 118 ? -6.916 6.517 17.539 1.00 93.88 118 LEU A O 1
ATOM 925 N N . PHE A 1 119 ? -8.888 5.516 17.967 1.00 95.50 119 PHE A N 1
ATOM 926 C CA . PHE A 1 119 ? -8.990 4.827 16.680 1.00 95.50 119 PHE A CA 1
ATOM 927 C C . PHE A 1 119 ? -8.993 5.817 15.505 1.00 95.50 119 PHE A C 1
ATOM 929 O O . PHE A 1 119 ? -8.158 5.699 14.606 1.00 95.50 119 PHE A O 1
ATOM 936 N N . VAL A 1 120 ? -9.881 6.820 15.538 1.00 94.62 120 VAL A N 1
ATOM 937 C CA . VAL A 1 120 ? -10.000 7.832 14.475 1.00 94.62 120 VAL A CA 1
ATOM 938 C C . VAL A 1 120 ? -8.719 8.655 14.356 1.00 94.62 120 VAL A C 1
ATOM 940 O O . VAL A 1 120 ? -8.235 8.851 13.246 1.00 94.62 120 VAL A O 1
ATOM 943 N N . ILE A 1 121 ? -8.135 9.096 15.476 1.00 91.06 121 ILE A N 1
ATOM 944 C CA . ILE A 1 121 ? -6.873 9.854 15.488 1.00 91.06 121 ILE A CA 1
ATOM 945 C C . ILE A 1 121 ? -5.734 9.029 14.883 1.00 91.06 121 ILE A C 1
ATOM 947 O O . ILE A 1 121 ? -4.941 9.572 14.123 1.00 91.06 121 ILE A O 1
ATOM 951 N N . GLY A 1 122 ? -5.664 7.731 15.184 1.00 90.50 122 GLY A N 1
ATOM 952 C CA . GLY A 1 122 ? -4.648 6.842 14.625 1.00 90.50 122 GLY A CA 1
ATOM 953 C C . GLY A 1 122 ? -4.767 6.638 13.118 1.00 90.50 122 GLY A C 1
ATOM 954 O O . GLY A 1 122 ? -3.758 6.623 12.421 1.00 90.50 122 GLY A O 1
ATOM 955 N N . VAL A 1 123 ? -5.998 6.543 12.608 1.00 91.75 123 VAL A N 1
ATOM 956 C CA . VAL A 1 123 ? -6.257 6.373 11.171 1.00 91.75 123 VAL A CA 1
ATOM 957 C C . VAL A 1 123 ? -6.149 7.704 10.414 1.00 91.75 123 VAL A C 1
ATOM 959 O O . VAL A 1 123 ? -5.833 7.712 9.229 1.00 91.75 123 VAL A O 1
ATOM 962 N N . ALA A 1 124 ? -6.383 8.846 11.067 1.00 88.00 124 ALA A N 1
ATOM 963 C CA . ALA A 1 124 ? -6.492 10.151 10.411 1.00 88.00 124 ALA A CA 1
ATOM 964 C C . ALA A 1 124 ? -5.316 10.532 9.482 1.00 88.00 124 ALA A C 1
ATOM 966 O O . ALA A 1 124 ? -5.601 11.006 8.382 1.00 88.00 124 ALA A O 1
ATOM 967 N N . PRO A 1 125 ? -4.030 10.312 9.830 1.00 82.69 125 PRO A N 1
ATOM 968 C CA . PRO A 1 125 ? -2.912 10.669 8.950 1.00 82.69 125 PRO A CA 1
ATOM 969 C C . PRO A 1 125 ? -2.874 9.861 7.647 1.00 82.69 125 PRO A C 1
ATOM 971 O O . PRO A 1 125 ? -2.366 10.340 6.638 1.00 82.69 125 PRO A O 1
ATOM 974 N N . VAL A 1 126 ? -3.424 8.647 7.674 1.00 85.06 126 VAL A N 1
ATOM 975 C CA . VAL A 1 126 ? -3.330 7.637 6.609 1.00 85.06 126 VAL A CA 1
ATOM 976 C C . VAL A 1 126 ? -4.679 7.334 5.947 1.00 85.06 126 VAL A C 1
ATOM 978 O O . VAL A 1 126 ? -4.773 6.479 5.077 1.00 85.06 126 VAL A O 1
ATOM 981 N N . SER A 1 127 ? -5.732 8.061 6.322 1.00 81.75 127 SER A N 1
ATOM 982 C CA . SER A 1 127 ? -7.101 7.894 5.812 1.00 81.75 127 SER A CA 1
ATOM 983 C C . SER A 1 127 ? -7.358 8.570 4.463 1.00 81.75 127 SER A C 1
ATOM 985 O O . SER A 1 127 ? -8.443 8.438 3.900 1.00 81.75 127 SER A O 1
ATOM 987 N N . GLY A 1 128 ? -6.384 9.336 3.964 1.00 78.12 128 GLY A N 1
ATOM 988 C CA . GLY A 1 128 ? -6.500 10.126 2.740 1.00 78.12 128 GLY A CA 1
ATOM 989 C C . GLY A 1 128 ? -6.911 11.585 2.927 1.00 78.12 128 GLY A C 1
ATOM 990 O O . GLY A 1 128 ? -7.186 12.265 1.939 1.00 78.12 128 GLY A O 1
ATOM 991 N N . ILE A 1 129 ? -6.904 12.099 4.166 1.00 80.56 129 ILE A N 1
ATOM 992 C CA . ILE A 1 129 ? -6.988 13.551 4.424 1.00 80.56 129 ILE A CA 1
ATOM 993 C C . ILE A 1 129 ? -5.810 14.266 3.749 1.00 80.56 129 ILE A C 1
ATOM 995 O O . ILE A 1 129 ? -5.999 15.225 2.993 1.00 80.56 129 ILE A O 1
ATOM 999 N N . ALA A 1 130 ? -4.597 13.772 4.000 1.00 78.38 130 ALA A N 1
ATOM 1000 C CA . ALA A 1 130 ? -3.390 14.150 3.283 1.00 78.38 130 ALA A CA 1
ATOM 1001 C C . ALA A 1 130 ? -3.078 13.086 2.226 1.00 78.38 130 ALA A C 1
ATOM 1003 O O . ALA A 1 130 ? -3.226 11.893 2.481 1.00 78.38 130 ALA A O 1
ATOM 1004 N N . THR A 1 131 ? -2.650 13.521 1.044 1.00 76.44 131 THR A N 1
ATOM 1005 C CA . THR A 1 131 ? -2.243 12.619 -0.038 1.00 76.44 131 THR A CA 1
ATOM 1006 C C . THR A 1 131 ? -0.830 12.097 0.205 1.00 76.44 131 THR A C 1
ATOM 1008 O O . THR A 1 131 ? 0.076 12.900 0.457 1.00 76.44 131 THR A O 1
ATOM 1011 N N . PHE A 1 132 ? -0.625 10.788 0.077 1.00 78.25 132 PHE A N 1
ATOM 1012 C CA . PHE A 1 132 ? 0.669 10.123 0.270 1.00 78.25 132 PHE A CA 1
ATOM 1013 C C . PHE A 1 132 ? 0.839 8.965 -0.716 1.00 78.25 132 PHE A C 1
ATOM 1015 O O . PHE A 1 132 ? -0.144 8.357 -1.120 1.00 78.25 132 PHE A O 1
ATOM 1022 N N . GLN A 1 133 ? 2.088 8.632 -1.059 1.00 77.88 133 GLN A N 1
ATOM 1023 C CA . GLN A 1 133 ? 2.462 7.706 -2.144 1.00 77.88 133 GLN A CA 1
ATOM 1024 C C . GLN A 1 133 ? 1.716 6.372 -2.175 1.00 77.88 133 GLN A C 1
ATOM 1026 O O . GLN A 1 133 ? 1.304 5.920 -3.239 1.00 77.88 133 GLN A O 1
ATOM 1031 N N . MET A 1 134 ? 1.482 5.757 -1.017 1.00 83.62 134 MET A N 1
ATOM 1032 C CA . MET A 1 134 ? 0.833 4.448 -0.982 1.00 83.62 134 MET A CA 1
ATOM 1033 C C . MET A 1 134 ? -0.610 4.451 -1.501 1.00 83.62 134 MET A C 1
ATOM 1035 O O . MET A 1 134 ? -1.067 3.410 -1.962 1.00 83.62 134 MET A O 1
ATOM 1039 N N . GLN A 1 135 ? -1.306 5.594 -1.550 1.00 86.00 135 GLN A N 1
ATOM 1040 C CA . GLN A 1 135 ? -2.653 5.653 -2.133 1.00 86.00 135 GLN A CA 1
ATOM 1041 C C . GLN A 1 135 ? -2.682 5.367 -3.646 1.00 86.00 135 GLN A C 1
ATOM 1043 O O . GLN A 1 135 ? -3.765 5.150 -4.190 1.00 86.00 135 GLN A O 1
ATOM 1048 N N . ALA A 1 136 ? -1.529 5.367 -4.331 1.00 81.88 136 ALA A N 1
ATOM 1049 C CA . ALA A 1 136 ? -1.424 4.961 -5.732 1.00 81.88 136 ALA A CA 1
ATOM 1050 C C . ALA A 1 136 ? -1.661 3.450 -5.882 1.00 81.8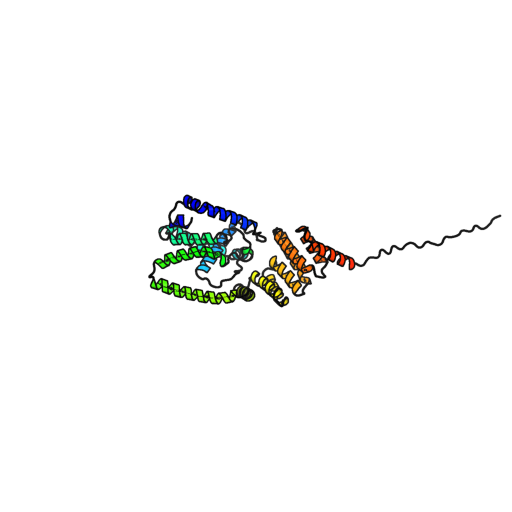8 136 ALA A C 1
ATOM 1052 O O . ALA A 1 136 ? -2.080 2.987 -6.936 1.00 81.88 136 ALA A O 1
ATOM 1053 N N . ILE A 1 137 ? -1.449 2.702 -4.795 1.00 86.31 137 ILE A N 1
ATOM 1054 C CA . ILE A 1 137 ? -1.698 1.267 -4.685 1.00 86.31 137 ILE A CA 1
ATOM 1055 C C . ILE A 1 137 ? -3.009 1.030 -3.916 1.00 86.31 137 ILE A C 1
ATOM 1057 O O . ILE A 1 137 ? -3.926 0.378 -4.413 1.00 86.31 137 ILE A O 1
ATOM 1061 N N . SER A 1 138 ? -3.141 1.604 -2.715 1.00 90.38 138 SER A N 1
ATOM 1062 C CA . SER A 1 138 ? -4.324 1.445 -1.864 1.00 90.38 138 SER A CA 1
ATOM 1063 C C . SER A 1 138 ? -4.436 2.549 -0.807 1.00 90.38 138 SER A C 1
ATOM 1065 O O . SER A 1 138 ? -3.448 2.955 -0.197 1.00 90.38 138 SER A O 1
ATOM 1067 N N . THR A 1 139 ? -5.656 3.016 -0.523 1.00 90.31 139 THR A N 1
ATOM 1068 C CA . THR A 1 139 ? -5.941 3.934 0.597 1.00 90.31 139 THR A CA 1
ATOM 1069 C C . THR A 1 139 ? -5.892 3.243 1.957 1.00 90.31 139 THR A C 1
ATOM 1071 O O . THR A 1 139 ? -5.863 3.914 2.988 1.00 90.31 139 THR A O 1
ATOM 1074 N N . VAL A 1 140 ? -5.873 1.908 1.971 1.00 92.38 140 VAL A N 1
ATOM 1075 C CA . VAL A 1 140 ? -5.883 1.088 3.184 1.00 92.38 140 VAL A CA 1
ATOM 1076 C C . VAL A 1 140 ? -4.805 0.007 3.159 1.00 92.38 140 VAL A C 1
ATOM 1078 O O . VAL A 1 140 ? -4.518 -0.574 2.113 1.00 92.38 140 VAL A O 1
ATOM 1081 N N . THR A 1 141 ? -4.229 -0.288 4.322 1.00 91.94 141 THR A N 1
ATOM 1082 C CA . THR A 1 141 ? -3.274 -1.387 4.543 1.00 91.94 141 THR A CA 1
ATOM 1083 C C . THR A 1 141 ? -3.256 -1.762 6.024 1.00 91.94 141 THR A C 1
ATOM 1085 O O . THR A 1 141 ? -3.580 -0.947 6.889 1.00 91.94 141 THR A O 1
ATOM 1088 N N . ASP A 1 142 ? -2.888 -3.001 6.338 1.00 90.44 142 ASP A N 1
ATOM 1089 C CA . ASP A 1 142 ? -3.024 -3.546 7.693 1.00 90.44 142 ASP A CA 1
ATOM 1090 C C . ASP A 1 142 ? -2.143 -2.814 8.719 1.00 90.44 142 ASP A C 1
ATOM 1092 O O . ASP A 1 142 ? -2.561 -2.576 9.854 1.00 90.44 142 ASP A O 1
ATOM 1096 N N . HIS A 1 143 ? -0.945 -2.382 8.317 1.00 88.94 143 HIS A N 1
ATOM 1097 C CA . HIS A 1 143 ? 0.009 -1.739 9.225 1.00 88.94 143 HIS A CA 1
ATOM 1098 C C . HIS A 1 143 ? -0.389 -0.313 9.640 1.00 88.94 143 HIS A C 1
ATOM 1100 O O . HIS A 1 143 ? 0.105 0.201 10.643 1.00 88.94 143 HIS A O 1
ATOM 1106 N N . TYR A 1 144 ? -1.337 0.313 8.939 1.00 90.69 144 TYR A N 1
ATOM 1107 C CA . TYR A 1 144 ? -1.900 1.609 9.333 1.00 90.69 144 TYR A CA 1
ATOM 1108 C C . TYR A 1 144 ? -2.768 1.523 10.588 1.00 90.69 144 TYR A C 1
ATOM 1110 O O . TYR A 1 144 ? -2.974 2.531 11.262 1.00 90.69 144 TYR A O 1
ATOM 1118 N N . LEU A 1 145 ? -3.228 0.324 10.956 1.00 91.62 145 LEU A N 1
ATOM 1119 C CA . LEU A 1 145 ? -4.036 0.125 12.153 1.00 91.62 145 LEU A CA 1
ATOM 1120 C C . LEU A 1 145 ? -3.243 -0.054 13.443 1.00 91.62 145 LEU A C 1
ATOM 1122 O O . LEU A 1 145 ? -3.857 -0.021 14.506 1.00 91.62 145 LEU A O 1
ATOM 1126 N N . TYR A 1 146 ? -1.920 -0.221 13.399 1.00 90.81 146 TYR A N 1
ATOM 1127 C CA . TYR A 1 146 ? -1.144 -0.605 14.587 1.00 90.81 146 TYR A CA 1
ATOM 1128 C C . TYR A 1 146 ? -1.359 0.339 15.771 1.00 90.81 146 TYR A C 1
ATOM 1130 O O . TYR A 1 146 ? -1.614 -0.114 16.886 1.00 90.81 146 TYR A O 1
ATOM 1138 N N . PHE A 1 147 ? -1.348 1.651 15.525 1.00 90.12 147 PHE A N 1
ATOM 1139 C CA . PHE A 1 147 ? -1.657 2.624 16.570 1.00 90.12 147 PHE A CA 1
ATOM 1140 C C . PHE A 1 147 ? -3.147 2.609 16.948 1.00 90.12 147 PHE A C 1
ATOM 1142 O O . PHE A 1 147 ? -3.498 2.649 18.126 1.00 90.12 147 PHE A O 1
ATOM 1149 N N . SER A 1 148 ? -4.043 2.506 15.967 1.00 92.94 148 SER A N 1
ATOM 1150 C CA . SER A 1 148 ? -5.495 2.528 16.176 1.00 92.94 148 SER A CA 1
ATOM 1151 C C . SER A 1 148 ? -6.032 1.332 16.969 1.00 92.94 148 SER A C 1
ATOM 1153 O O . SER A 1 148 ? -7.048 1.467 17.657 1.00 92.94 148 SER A O 1
ATOM 1155 N N . VAL A 1 149 ? -5.345 0.185 16.942 1.00 92.56 149 VAL A N 1
ATOM 1156 C CA . VAL A 1 149 ? -5.678 -0.997 17.758 1.00 92.56 149 VAL A CA 1
ATOM 1157 C C . VAL A 1 149 ? -5.573 -0.698 19.259 1.00 92.56 149 VAL A C 1
ATOM 1159 O O . VAL A 1 149 ? -6.281 -1.325 20.047 1.00 92.56 149 VAL A O 1
ATOM 1162 N N . LEU A 1 150 ? -4.811 0.321 19.679 1.00 93.62 150 LEU A N 1
ATOM 1163 C CA . LEU A 1 150 ? -4.830 0.799 21.067 1.00 93.62 150 LEU A CA 1
ATOM 1164 C C . LEU A 1 150 ? -6.241 1.225 21.503 1.00 93.62 150 LEU A C 1
ATOM 1166 O O . LEU A 1 150 ? -6.675 0.899 22.607 1.00 93.62 150 LEU A O 1
ATOM 1170 N N . GLY A 1 151 ? -6.981 1.910 20.625 1.00 93.81 151 GLY A N 1
ATOM 1171 C CA . GLY A 1 151 ? -8.377 2.266 20.873 1.00 93.81 151 GLY A CA 1
ATOM 1172 C C . GLY A 1 151 ? -9.242 1.023 21.078 1.00 93.81 151 GLY A C 1
ATOM 1173 O O . GLY A 1 151 ? -9.978 0.935 22.061 1.00 93.81 151 GLY A O 1
ATOM 1174 N N . LEU A 1 152 ? -9.091 0.015 20.213 1.00 93.00 152 LEU A N 1
ATOM 1175 C CA . LEU A 1 152 ? -9.798 -1.260 20.355 1.00 93.00 152 LEU A CA 1
ATOM 1176 C C . LEU A 1 152 ? -9.465 -1.956 21.685 1.00 93.00 152 LEU A C 1
ATOM 1178 O O . LEU A 1 152 ? -10.376 -2.413 22.372 1.00 93.00 152 LEU A O 1
ATOM 1182 N N . ALA A 1 153 ? -8.193 -1.993 22.088 1.00 93.19 153 ALA A N 1
ATOM 1183 C CA . ALA A 1 153 ? -7.772 -2.592 23.353 1.00 93.19 153 ALA A CA 1
ATOM 1184 C C . ALA A 1 153 ? -8.420 -1.901 24.567 1.00 93.19 153 ALA A C 1
ATOM 1186 O O . ALA A 1 153 ? -8.912 -2.577 25.475 1.00 93.19 153 ALA A O 1
ATOM 1187 N N . VAL A 1 154 ? -8.491 -0.563 24.564 1.00 93.69 154 VAL A N 1
ATOM 1188 C CA . VAL A 1 154 ? -9.189 0.214 25.605 1.00 93.69 154 VAL A CA 1
ATOM 1189 C C . VAL A 1 154 ? -10.683 -0.121 25.628 1.00 93.69 154 VAL A C 1
ATOM 1191 O O . VAL A 1 154 ? -11.238 -0.371 26.701 1.00 93.69 154 VAL A O 1
ATOM 1194 N N . ALA A 1 155 ? -11.334 -0.173 24.460 1.00 94.25 155 ALA A N 1
ATOM 1195 C CA . ALA A 1 155 ? -12.751 -0.516 24.360 1.00 94.25 155 ALA A CA 1
ATOM 1196 C C . ALA A 1 155 ? -13.040 -1.929 24.889 1.00 94.25 155 ALA A C 1
ATOM 1198 O O . ALA A 1 155 ? -13.914 -2.098 25.741 1.00 94.25 155 ALA A O 1
ATOM 1199 N N . LEU A 1 156 ? -12.278 -2.928 24.434 1.00 92.88 156 LEU A N 1
ATOM 1200 C CA . LEU A 1 156 ? -12.435 -4.321 24.851 1.00 92.88 156 LEU A CA 1
ATOM 1201 C C . LEU A 1 156 ? -12.213 -4.478 26.352 1.00 92.88 156 LEU A C 1
ATOM 1203 O O . LEU A 1 156 ? -13.055 -5.075 27.013 1.00 92.88 156 LEU A O 1
ATOM 1207 N N . THR A 1 157 ? -11.153 -3.880 26.907 1.00 92.62 157 THR A N 1
ATOM 1208 C CA . THR A 1 157 ? -10.868 -3.922 28.352 1.00 92.62 157 THR A CA 1
ATOM 1209 C C . THR A 1 157 ? -12.048 -3.389 29.161 1.00 92.62 157 THR A C 1
ATOM 1211 O O . THR A 1 157 ? -12.480 -4.006 30.138 1.00 92.62 157 THR A O 1
ATOM 1214 N N . TRP A 1 158 ? -12.628 -2.268 28.727 1.00 93.31 158 TRP A N 1
ATOM 1215 C CA . TRP A 1 158 ? -13.788 -1.697 29.395 1.00 93.31 158 TRP A CA 1
ATOM 1216 C C . TRP A 1 158 ? -15.009 -2.623 29.305 1.00 93.31 158 TRP A C 1
ATOM 1218 O O . TRP A 1 158 ? -15.668 -2.845 30.320 1.00 93.31 158 TRP A O 1
ATOM 1228 N N . VAL A 1 159 ? -15.298 -3.219 28.144 1.00 91.88 159 VAL A N 1
ATOM 1229 C CA . VAL A 1 159 ? -16.439 -4.140 27.983 1.00 91.88 159 VAL A CA 1
ATOM 1230 C C . VAL A 1 159 ? -16.264 -5.401 28.833 1.00 91.88 159 VAL A C 1
ATOM 1232 O O . VAL A 1 159 ? -17.148 -5.731 29.624 1.00 91.88 159 VAL A O 1
ATOM 1235 N N . VAL A 1 160 ? -15.116 -6.076 28.730 1.00 93.56 160 VAL A N 1
ATOM 1236 C CA . VAL A 1 160 ? -14.891 -7.369 29.397 1.00 93.56 160 VAL A CA 1
ATOM 1237 C C . VAL A 1 160 ? -14.734 -7.242 30.910 1.00 93.56 160 VAL A C 1
ATOM 1239 O O . VAL A 1 160 ? -15.067 -8.179 31.626 1.00 93.56 160 VAL A O 1
ATOM 1242 N N . SER A 1 161 ? -14.318 -6.080 31.430 1.00 92.62 161 SER A N 1
ATOM 1243 C CA . SER A 1 161 ? -14.225 -5.848 32.886 1.00 92.62 161 SER A CA 1
ATOM 1244 C C . SER A 1 161 ? -15.571 -5.937 33.623 1.00 92.62 161 SER A C 1
ATOM 1246 O O . SER A 1 161 ? -15.597 -5.997 34.849 1.00 92.62 161 SER A O 1
ATOM 1248 N N . ARG A 1 162 ? -16.691 -5.959 32.888 1.00 92.94 162 ARG A N 1
ATOM 1249 C CA . ARG A 1 162 ? -18.055 -6.112 33.422 1.00 92.94 162 ARG A CA 1
ATOM 1250 C C . ARG A 1 162 ? -18.540 -7.561 33.482 1.00 92.94 162 ARG A C 1
ATOM 1252 O O . ARG A 1 162 ? -19.653 -7.800 33.936 1.00 92.94 162 ARG A O 1
ATOM 1259 N N . TRP A 1 163 ? -17.755 -8.507 32.974 1.00 94.44 163 TRP A N 1
ATOM 1260 C CA . TRP A 1 163 ? -18.132 -9.913 32.858 1.00 94.44 163 TRP A CA 1
ATOM 1261 C C . TRP A 1 163 ? -17.375 -10.764 33.889 1.00 94.44 163 TRP A C 1
ATOM 1263 O O . TRP A 1 163 ? -16.283 -10.377 34.318 1.00 94.44 163 TRP A O 1
ATOM 1273 N N . PRO A 1 164 ? -17.905 -11.934 34.300 1.00 96.19 164 PRO A N 1
ATOM 1274 C CA . PRO A 1 164 ? -17.216 -12.793 35.257 1.00 96.19 164 PRO A CA 1
ATOM 1275 C C . PRO A 1 164 ? -15.864 -13.261 34.711 1.00 96.19 164 PRO A C 1
ATOM 1277 O O . PRO A 1 164 ? -15.771 -13.740 33.577 1.00 96.19 164 PRO A O 1
ATOM 1280 N N . ARG A 1 165 ? -14.822 -13.171 35.548 1.00 95.12 165 ARG A N 1
ATOM 1281 C CA . ARG A 1 165 ? -13.424 -13.422 35.161 1.00 95.12 165 ARG A CA 1
ATOM 1282 C C . ARG A 1 165 ? -13.230 -14.759 34.444 1.00 95.12 165 ARG A C 1
ATOM 1284 O O . ARG A 1 165 ? -12.522 -14.794 33.450 1.00 95.12 165 ARG A O 1
ATOM 1291 N N . GLN A 1 166 ? -13.885 -15.828 34.894 1.00 96.25 166 GLN A N 1
ATOM 1292 C CA . GLN A 1 166 ? -13.770 -17.158 34.281 1.00 96.25 166 GLN A CA 1
ATOM 1293 C C . GLN A 1 166 ? -14.191 -17.194 32.803 1.00 96.25 166 GLN A C 1
ATOM 1295 O O . GLN A 1 166 ? -13.484 -17.777 31.986 1.00 96.25 166 GLN A O 1
ATOM 1300 N N . TRP A 1 167 ? -15.286 -16.519 32.437 1.00 96.06 167 TRP A N 1
ATOM 1301 C CA . TRP A 1 167 ? -15.768 -16.459 31.054 1.00 96.06 167 TRP A CA 1
ATOM 1302 C C . TRP A 1 167 ? -14.872 -15.579 30.195 1.00 96.06 167 TRP A C 1
ATOM 1304 O O . TRP A 1 167 ? -14.571 -15.936 29.058 1.00 96.06 167 TRP A O 1
ATOM 1314 N N . VAL A 1 168 ? -14.400 -14.460 30.753 1.00 95.38 168 VAL A N 1
ATOM 1315 C CA . VAL A 1 168 ? -13.436 -13.581 30.082 1.00 95.38 168 VAL A CA 1
ATOM 1316 C C . VAL A 1 168 ? -12.137 -14.332 29.810 1.00 95.38 168 VAL A C 1
ATOM 1318 O O . VAL A 1 168 ? -11.663 -14.313 28.681 1.00 95.38 168 VAL A O 1
ATOM 1321 N N . THR A 1 169 ? -11.584 -15.032 30.803 1.00 94.81 169 THR A N 1
ATOM 1322 C CA . THR A 1 169 ? -10.352 -15.815 30.652 1.00 94.81 169 THR A CA 1
ATOM 1323 C C . THR A 1 169 ? -10.537 -16.949 29.651 1.00 94.81 169 THR A C 1
ATOM 1325 O O . THR A 1 169 ? -9.729 -17.059 28.736 1.00 94.81 169 THR A O 1
ATOM 1328 N N . ALA A 1 170 ? -11.608 -17.742 29.753 1.00 96.38 170 ALA A N 1
ATOM 1329 C CA . ALA A 1 170 ? -11.871 -18.828 28.808 1.00 96.38 170 ALA A CA 1
ATOM 1330 C C . ALA A 1 170 ? -12.011 -18.312 27.365 1.00 96.38 170 ALA A C 1
ATOM 1332 O O . ALA A 1 170 ? -11.364 -18.831 26.456 1.00 96.38 170 ALA A O 1
ATOM 1333 N N . THR A 1 171 ? -12.788 -17.242 27.165 1.00 94.81 171 THR A N 1
ATOM 1334 C CA . THR A 1 171 ? -12.982 -16.621 25.845 1.00 94.81 171 THR A CA 1
ATOM 1335 C C . THR A 1 171 ? -11.681 -16.023 25.316 1.00 94.81 171 THR A C 1
ATOM 1337 O O . THR A 1 171 ? -11.344 -16.227 24.155 1.00 94.81 171 THR A O 1
ATOM 1340 N N . ALA A 1 172 ? -10.914 -15.325 26.158 1.00 93.31 172 ALA A N 1
ATOM 1341 C CA . ALA A 1 172 ? -9.626 -14.757 25.776 1.00 93.31 172 ALA A CA 1
ATOM 1342 C C . ALA A 1 172 ? -8.624 -15.850 25.385 1.00 93.31 172 ALA A C 1
ATOM 1344 O O . ALA A 1 172 ? -7.984 -15.730 24.347 1.00 93.31 172 ALA A O 1
ATOM 1345 N N . CYS A 1 173 ? -8.521 -16.937 26.156 1.00 96.25 173 CYS A N 1
ATOM 1346 C CA . CYS A 1 173 ? -7.668 -18.076 25.819 1.00 96.25 173 CYS A CA 1
ATOM 1347 C C . CYS A 1 173 ? -8.078 -18.717 24.488 1.00 96.25 173 CYS A C 1
ATOM 1349 O O . CYS A 1 173 ? -7.216 -18.960 23.646 1.00 96.25 173 CYS A O 1
ATOM 1351 N N . ALA A 1 174 ? -9.378 -18.936 24.264 1.00 96.19 174 ALA A N 1
ATOM 1352 C CA . ALA A 1 174 ? -9.883 -19.488 23.009 1.00 96.19 174 ALA A CA 1
ATOM 1353 C C . ALA A 1 174 ? -9.590 -18.566 21.810 1.00 96.19 174 ALA A C 1
ATOM 1355 O O . ALA A 1 174 ? -9.089 -19.026 20.784 1.00 96.19 174 ALA A O 1
ATOM 1356 N N . LEU A 1 175 ? -9.841 -17.259 21.949 1.00 92.31 175 LEU A N 1
ATOM 1357 C CA . LEU A 1 175 ? -9.550 -16.268 20.911 1.00 92.31 175 LEU A CA 1
ATOM 1358 C C . LEU A 1 175 ? -8.051 -16.167 20.624 1.00 92.31 175 LEU A C 1
ATOM 1360 O O . LEU A 1 175 ? -7.661 -16.142 19.462 1.00 92.31 175 LEU A O 1
ATOM 1364 N N . LEU A 1 176 ? -7.205 -16.147 21.656 1.00 93.75 176 LEU A N 1
ATOM 1365 C CA . LEU A 1 176 ? -5.753 -16.105 21.489 1.00 93.75 176 LEU A CA 1
ATOM 1366 C C . LEU A 1 176 ? -5.227 -17.373 20.817 1.00 93.75 176 LEU A C 1
ATOM 1368 O O . LEU A 1 176 ? -4.384 -17.264 19.935 1.00 93.75 176 LEU A O 1
ATOM 1372 N N . ALA A 1 177 ? -5.749 -18.554 21.160 1.00 96.50 177 ALA A N 1
ATOM 1373 C CA . ALA A 1 177 ? -5.395 -19.798 20.479 1.00 96.50 177 ALA A CA 1
ATOM 1374 C C . ALA A 1 177 ? -5.807 -19.769 18.996 1.00 96.50 177 ALA A C 1
ATOM 1376 O O . ALA A 1 177 ? -5.010 -20.118 18.124 1.00 96.50 177 ALA A O 1
ATOM 1377 N N . ALA A 1 178 ? -7.016 -19.285 18.690 1.00 93.38 178 ALA A N 1
ATOM 1378 C CA . ALA A 1 178 ? -7.487 -19.134 17.314 1.00 93.38 178 ALA A CA 1
ATOM 1379 C C . ALA A 1 178 ? -6.640 -18.122 16.518 1.00 93.38 178 ALA A C 1
ATOM 1381 O O . ALA A 1 178 ? -6.239 -18.403 15.387 1.00 93.38 178 ALA A O 1
ATOM 1382 N N . LEU A 1 179 ? -6.325 -16.962 17.106 1.00 90.62 179 LEU A N 1
ATOM 1383 C CA . LEU A 1 179 ? -5.468 -15.940 16.497 1.00 90.62 179 LEU A CA 1
ATOM 1384 C C . LEU A 1 179 ? -4.021 -16.418 16.344 1.00 90.62 179 LEU A C 1
ATOM 1386 O O . LEU A 1 179 ? -3.404 -16.118 15.326 1.00 90.62 179 LEU A O 1
ATOM 1390 N N . ALA A 1 180 ? -3.488 -17.191 17.291 1.00 94.69 180 ALA A N 1
ATOM 1391 C CA . ALA A 1 180 ? -2.169 -17.810 17.182 1.00 94.69 180 ALA A CA 1
ATOM 1392 C C . ALA A 1 180 ? -2.121 -18.812 16.021 1.00 94.69 180 ALA A C 1
ATOM 1394 O O . ALA A 1 180 ? -1.227 -18.723 15.182 1.00 94.69 180 ALA A O 1
ATOM 1395 N N . ALA A 1 181 ? -3.119 -19.697 15.900 1.00 94.06 181 ALA A N 1
ATOM 1396 C CA . ALA A 1 181 ? -3.221 -20.628 14.776 1.00 94.06 181 ALA A CA 1
ATOM 1397 C C . ALA A 1 181 ? -3.340 -19.889 13.432 1.00 94.06 181 ALA A C 1
ATOM 1399 O O . ALA A 1 181 ? -2.627 -20.200 12.479 1.00 94.06 181 ALA A O 1
ATOM 1400 N N . ARG A 1 182 ? -4.190 -18.856 13.360 1.00 90.69 182 ARG A N 1
ATOM 1401 C CA . ARG A 1 182 ? -4.312 -17.996 12.172 1.00 90.69 182 ARG A CA 1
ATOM 1402 C C . ARG A 1 182 ? -3.007 -17.288 11.832 1.00 90.69 182 ARG A C 1
ATOM 1404 O O . ARG A 1 182 ? -2.651 -17.232 10.661 1.00 90.69 182 ARG A O 1
ATOM 1411 N N . SER A 1 183 ? -2.300 -16.778 12.835 1.00 90.31 183 SER A N 1
ATOM 1412 C CA . SER A 1 183 ? -1.018 -16.099 12.644 1.00 90.31 183 SER A CA 1
ATOM 1413 C C . SER A 1 183 ? 0.035 -17.073 12.123 1.00 90.31 183 SER A C 1
ATOM 1415 O O . SER A 1 183 ? 0.752 -16.736 11.191 1.00 90.31 183 SER A O 1
ATOM 1417 N N . PHE A 1 184 ? 0.072 -18.304 12.643 1.00 93.25 184 PHE A N 1
ATOM 1418 C CA . PHE A 1 184 ? 0.957 -19.365 12.156 1.00 93.25 184 PHE A CA 1
ATOM 1419 C C . PHE A 1 184 ? 0.661 -19.774 10.705 1.00 93.25 184 PHE A C 1
ATOM 1421 O O . PHE A 1 184 ? 1.576 -20.008 9.929 1.00 93.25 184 PHE A O 1
ATOM 1428 N N . VAL A 1 185 ? -0.610 -19.822 10.293 1.00 90.56 185 VAL A N 1
ATOM 1429 C CA . VAL A 1 185 ? -0.952 -20.022 8.872 1.00 90.56 185 VAL A CA 1
ATOM 1430 C C . VAL A 1 185 ? -0.510 -18.819 8.034 1.00 90.56 185 VAL A C 1
ATOM 1432 O O . VAL A 1 185 ? 0.031 -18.981 6.941 1.00 90.56 185 VAL A O 1
ATOM 1435 N N . GLN A 1 186 ? -0.710 -17.606 8.552 1.00 89.00 186 GLN A N 1
ATOM 1436 C CA . GLN A 1 186 ? -0.362 -16.372 7.859 1.00 89.00 186 GLN A CA 1
ATOM 1437 C C . GLN A 1 186 ? 1.149 -16.262 7.610 1.00 89.00 186 GLN A C 1
ATOM 1439 O O . GLN A 1 186 ? 1.531 -15.806 6.535 1.00 89.00 186 GLN A O 1
ATOM 1444 N N . THR A 1 187 ? 2.020 -16.718 8.521 1.00 91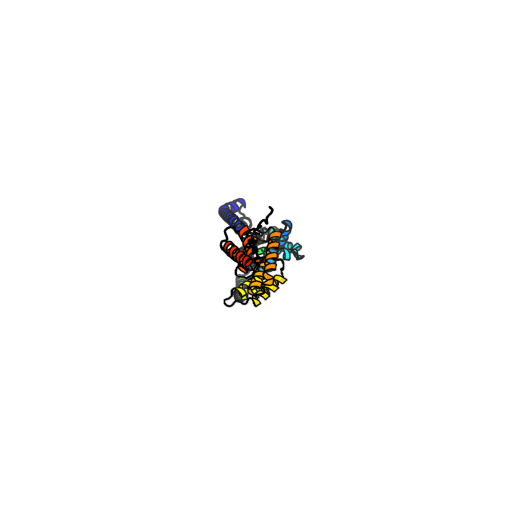.75 187 THR A N 1
ATOM 1445 C CA . THR A 1 187 ? 3.482 -16.687 8.297 1.00 91.75 187 THR A CA 1
ATOM 1446 C C . THR A 1 187 ? 3.915 -17.493 7.072 1.00 91.75 187 THR A C 1
ATOM 1448 O O . THR A 1 187 ? 4.916 -17.141 6.458 1.00 91.75 187 THR A O 1
ATOM 1451 N N . GLY A 1 188 ? 3.146 -18.503 6.651 1.00 90.50 188 GLY A N 1
ATOM 1452 C CA . GLY A 1 188 ? 3.388 -19.221 5.397 1.00 90.50 188 GLY A CA 1
ATOM 1453 C C . GLY A 1 188 ? 3.243 -18.340 4.151 1.00 90.50 188 GLY A C 1
ATOM 1454 O O . GLY A 1 188 ? 3.999 -18.507 3.199 1.00 90.50 188 GLY A O 1
ATOM 1455 N N . ILE A 1 189 ? 2.324 -17.366 4.168 1.00 89.19 189 ILE A N 1
ATOM 1456 C CA . ILE A 1 189 ? 2.166 -16.376 3.087 1.00 89.19 189 ILE A CA 1
ATOM 1457 C C . ILE A 1 189 ? 3.332 -15.381 3.107 1.00 89.19 189 ILE A C 1
ATOM 1459 O O . ILE A 1 189 ? 3.811 -14.978 2.060 1.00 89.19 189 ILE A O 1
ATOM 1463 N N . TRP A 1 190 ? 3.828 -15.014 4.289 1.00 90.75 190 TRP A N 1
ATOM 1464 C CA . TRP A 1 190 ? 4.929 -14.053 4.447 1.00 90.75 190 TRP A CA 1
ATOM 1465 C C . TRP A 1 190 ? 6.326 -14.693 4.446 1.00 90.75 190 TRP A C 1
ATOM 1467 O O . TRP A 1 190 ? 7.301 -14.022 4.776 1.00 90.75 190 TRP A O 1
ATOM 1477 N N . ARG A 1 191 ? 6.438 -15.985 4.112 1.00 94.94 191 ARG A N 1
ATOM 1478 C CA . ARG A 1 191 ? 7.699 -16.737 4.203 1.00 94.94 191 ARG A 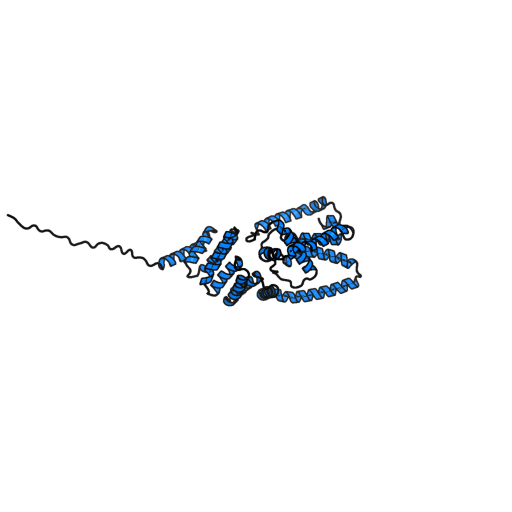CA 1
ATOM 1479 C C . ARG A 1 191 ? 8.770 -16.195 3.258 1.00 94.94 191 ARG A C 1
ATOM 1481 O O . ARG A 1 191 ? 9.939 -16.139 3.627 1.00 94.94 191 ARG A O 1
ATOM 1488 N N . ASP A 1 192 ? 8.369 -15.844 2.042 1.00 95.69 192 ASP A N 1
ATOM 1489 C CA . ASP A 1 192 ? 9.243 -15.347 0.987 1.00 95.69 192 ASP A CA 1
ATOM 1490 C C . ASP A 1 192 ? 8.457 -14.458 0.008 1.00 95.69 192 ASP A C 1
ATOM 1492 O O . ASP A 1 192 ? 7.226 -14.392 0.056 1.00 95.69 192 ASP A O 1
ATOM 1496 N N . ALA A 1 193 ? 9.173 -13.743 -0.863 1.00 95.62 193 ALA A N 1
ATOM 1497 C CA . ALA A 1 193 ? 8.571 -12.782 -1.784 1.00 95.62 193 ALA A CA 1
ATOM 1498 C C . ALA A 1 193 ? 7.605 -13.435 -2.7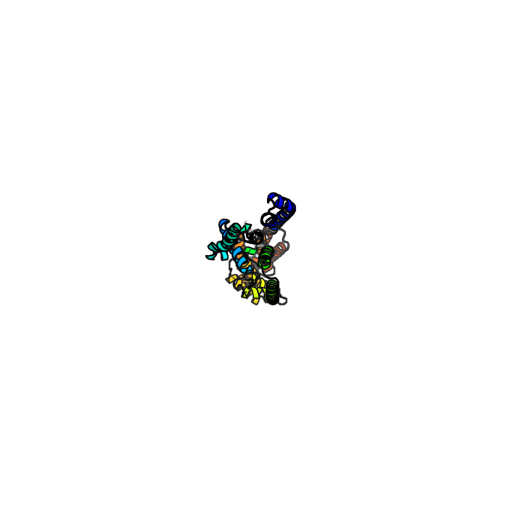90 1.00 95.62 193 ALA A C 1
ATOM 1500 O O . ALA A 1 193 ? 6.554 -12.862 -3.075 1.00 95.62 193 ALA A O 1
ATOM 1501 N N . PHE A 1 194 ? 7.911 -14.641 -3.286 1.00 96.94 194 PHE A N 1
ATOM 1502 C CA . PHE A 1 194 ? 7.031 -15.350 -4.220 1.00 96.94 194 PHE A CA 1
ATOM 1503 C C . PHE A 1 194 ? 5.720 -15.730 -3.529 1.00 96.94 194 PHE A C 1
ATOM 1505 O O . PHE A 1 194 ? 4.648 -15.334 -3.986 1.00 96.94 194 PHE A O 1
ATOM 1512 N N . ALA A 1 195 ? 5.802 -16.401 -2.375 1.00 96.31 195 ALA A N 1
ATOM 1513 C CA . ALA A 1 195 ? 4.634 -16.799 -1.591 1.00 96.31 195 ALA A CA 1
ATOM 1514 C C . ALA A 1 195 ? 3.754 -15.597 -1.205 1.00 96.31 195 ALA A C 1
ATOM 1516 O O . ALA A 1 195 ? 2.521 -15.689 -1.265 1.00 96.31 195 ALA A O 1
ATOM 1517 N N . LEU A 1 196 ? 4.384 -14.467 -0.863 1.00 95.75 196 LEU A N 1
ATOM 1518 C CA . LEU A 1 196 ? 3.695 -13.233 -0.509 1.00 95.75 196 LEU A CA 1
ATOM 1519 C C . LEU A 1 196 ? 2.892 -12.696 -1.691 1.00 95.75 196 LEU A C 1
ATOM 1521 O O . LEU A 1 196 ? 1.680 -12.528 -1.572 1.00 95.75 196 LEU A O 1
ATOM 1525 N N . PHE A 1 197 ? 3.538 -12.453 -2.832 1.00 96.50 197 PHE A N 1
ATOM 1526 C CA . PHE A 1 197 ? 2.882 -11.794 -3.958 1.00 96.50 197 PHE A CA 1
ATOM 1527 C C . PHE A 1 197 ? 1.928 -12.719 -4.720 1.00 96.50 197 PHE A C 1
ATOM 1529 O O . PHE A 1 197 ? 0.860 -12.270 -5.134 1.00 96.50 197 PHE A O 1
ATOM 1536 N N . GLU A 1 198 ? 2.211 -14.020 -4.815 1.00 95.56 198 GLU A N 1
ATOM 1537 C CA . GLU A 1 198 ? 1.237 -15.003 -5.308 1.00 95.56 198 GLU A CA 1
ATOM 1538 C C . GLU A 1 198 ? 0.021 -15.102 -4.374 1.00 95.56 198 GLU A C 1
ATOM 1540 O O . GLU A 1 198 ? -1.124 -15.201 -4.824 1.00 95.56 198 GLU A O 1
ATOM 1545 N N . GLY A 1 199 ? 0.243 -15.051 -3.055 1.00 94.56 199 GLY A N 1
ATOM 1546 C CA . GLY A 1 199 ? -0.820 -14.954 -2.055 1.00 94.56 199 GLY A CA 1
ATOM 1547 C C . GLY A 1 199 ? -1.663 -13.690 -2.222 1.00 94.56 199 GLY A C 1
ATOM 1548 O O . GLY A 1 199 ? -2.894 -13.766 -2.208 1.00 94.56 199 GLY A O 1
ATOM 1549 N N . THR A 1 200 ? -1.018 -12.546 -2.457 1.00 94.12 200 THR A N 1
ATOM 1550 C CA . THR A 1 200 ? -1.689 -11.274 -2.736 1.00 94.12 200 THR A CA 1
ATOM 1551 C C . THR A 1 200 ? -2.511 -11.335 -4.016 1.00 94.12 200 THR A C 1
ATOM 1553 O O . THR A 1 200 ? -3.653 -10.896 -3.990 1.00 94.12 200 THR A O 1
ATOM 1556 N N . ILE A 1 201 ? -2.011 -11.924 -5.107 1.00 95.50 201 ILE A N 1
ATOM 1557 C CA . ILE A 1 201 ? -2.783 -12.071 -6.355 1.00 95.50 201 ILE A CA 1
ATOM 1558 C C . ILE A 1 201 ? -3.995 -12.987 -6.147 1.00 95.50 201 ILE A C 1
ATOM 1560 O O . ILE A 1 201 ? -5.079 -12.682 -6.640 1.00 95.50 201 ILE A O 1
ATOM 1564 N N . ARG A 1 202 ? -3.861 -14.072 -5.373 1.00 93.44 202 ARG A N 1
ATOM 1565 C CA . ARG A 1 202 ? -5.001 -14.946 -5.039 1.00 93.44 202 ARG A CA 1
ATOM 1566 C C . ARG A 1 202 ? -6.089 -14.213 -4.249 1.00 93.44 202 ARG A C 1
ATOM 1568 O O . ARG A 1 202 ? -7.268 -14.429 -4.510 1.00 93.44 202 ARG A O 1
ATOM 1575 N N . ALA A 1 203 ? -5.708 -13.360 -3.298 1.00 91.50 203 ALA A N 1
ATOM 1576 C CA . ALA A 1 203 ? -6.654 -12.564 -2.511 1.00 91.50 203 ALA A CA 1
ATOM 1577 C C . ALA A 1 203 ? -7.212 -11.357 -3.290 1.00 91.50 203 ALA A C 1
ATOM 1579 O O . ALA A 1 203 ? -8.383 -11.007 -3.151 1.00 91.50 203 ALA A O 1
ATOM 1580 N N . HIS A 1 204 ? -6.374 -10.739 -4.121 1.00 92.31 204 HIS A N 1
ATOM 1581 C CA . HIS A 1 204 ? -6.640 -9.515 -4.868 1.00 92.31 204 HIS A CA 1
ATOM 1582 C C . HIS A 1 204 ? -6.142 -9.656 -6.318 1.00 92.31 204 HIS A C 1
ATOM 1584 O O . HIS A 1 204 ? -5.082 -9.133 -6.676 1.00 92.31 204 HIS A O 1
ATOM 1590 N N . PRO A 1 205 ? -6.937 -10.293 -7.205 1.00 93.50 205 PRO A N 1
ATOM 1591 C CA . PRO A 1 205 ? -6.516 -10.623 -8.570 1.00 93.50 205 PRO A CA 1
ATOM 1592 C C . PRO A 1 205 ? -6.186 -9.429 -9.458 1.00 93.50 205 PRO A C 1
ATOM 1594 O O . PRO A 1 205 ? -5.607 -9.616 -10.520 1.00 93.50 205 PRO A O 1
ATOM 1597 N N . ARG A 1 206 ? -6.528 -8.202 -9.055 1.00 92.56 206 ARG A N 1
ATOM 1598 C CA . ARG A 1 206 ? -6.225 -6.969 -9.796 1.00 92.56 206 ARG A CA 1
ATOM 1599 C C . ARG A 1 206 ? -5.009 -6.203 -9.260 1.00 92.56 206 ARG A C 1
ATOM 1601 O O . ARG A 1 206 ? -4.748 -5.108 -9.741 1.00 92.56 206 ARG A O 1
ATOM 1608 N N . SER A 1 207 ? -4.269 -6.750 -8.292 1.00 94.31 207 SER A N 1
ATOM 1609 C CA . SER A 1 207 ? -3.058 -6.102 -7.775 1.00 94.31 207 SER A CA 1
ATOM 1610 C C . SER A 1 207 ? -1.977 -6.044 -8.858 1.00 94.31 207 SER A C 1
ATOM 1612 O O . SER A 1 207 ? -1.379 -7.064 -9.220 1.00 94.31 207 SER A O 1
ATOM 1614 N N . THR A 1 208 ? -1.737 -4.851 -9.403 1.00 94.62 208 THR A N 1
ATOM 1615 C CA . THR A 1 208 ? -0.591 -4.586 -10.283 1.00 94.62 208 THR A CA 1
ATOM 1616 C C . THR A 1 208 ? 0.696 -4.586 -9.471 1.00 94.62 208 THR A C 1
ATOM 1618 O O . THR A 1 208 ? 1.683 -5.160 -9.912 1.00 94.62 208 THR A O 1
ATOM 1621 N N . MET A 1 209 ? 0.668 -4.055 -8.244 1.00 94.69 209 MET A N 1
ATOM 1622 C CA . MET A 1 209 ? 1.821 -4.035 -7.347 1.00 94.69 209 MET A CA 1
ATOM 1623 C C . MET A 1 209 ? 2.384 -5.441 -7.117 1.00 94.69 209 MET A C 1
ATOM 1625 O O . MET A 1 209 ? 3.581 -5.646 -7.314 1.00 94.69 209 MET A O 1
ATOM 1629 N N . ALA A 1 210 ? 1.550 -6.425 -6.763 1.00 96.50 210 ALA A N 1
ATOM 1630 C CA . ALA A 1 210 ? 2.009 -7.797 -6.542 1.00 96.50 210 ALA A CA 1
ATOM 1631 C C . ALA A 1 210 ? 2.619 -8.417 -7.809 1.00 96.50 210 ALA A C 1
ATOM 1633 O O . ALA A 1 210 ? 3.675 -9.040 -7.742 1.00 96.50 210 ALA A O 1
ATOM 1634 N N . ARG A 1 211 ? 2.012 -8.179 -8.979 1.00 97.75 211 ARG A N 1
ATOM 1635 C CA . ARG A 1 211 ? 2.548 -8.655 -10.265 1.00 97.75 211 ARG A CA 1
ATOM 1636 C C . ARG A 1 211 ? 3.888 -8.034 -10.613 1.00 97.75 211 ARG A C 1
ATOM 1638 O O . ARG A 1 211 ? 4.802 -8.756 -10.982 1.00 97.75 211 ARG A O 1
ATOM 1645 N N . LEU A 1 212 ? 4.021 -6.719 -10.465 1.00 97.38 212 LEU A N 1
ATOM 1646 C CA . LEU A 1 212 ? 5.280 -6.030 -10.735 1.00 97.38 212 LEU A CA 1
ATOM 1647 C C . LEU A 1 212 ? 6.380 -6.451 -9.758 1.00 97.38 212 LEU A C 1
ATOM 1649 O O . LEU A 1 212 ? 7.540 -6.543 -10.138 1.00 97.38 212 LEU A O 1
ATOM 1653 N N . ASN A 1 213 ? 6.039 -6.777 -8.512 1.00 97.62 213 ASN A N 1
ATOM 1654 C CA . ASN A 1 213 ? 7.035 -7.343 -7.611 1.00 97.62 213 ASN A CA 1
ATOM 1655 C C . ASN A 1 213 ? 7.418 -8.779 -8.004 1.00 97.62 213 ASN A C 1
ATOM 1657 O O . ASN A 1 213 ? 8.595 -9.113 -7.925 1.00 97.62 213 ASN A O 1
ATOM 1661 N N . LEU A 1 214 ? 6.487 -9.601 -8.510 1.00 98.38 214 LEU A N 1
ATOM 1662 C CA . LEU A 1 214 ? 6.838 -10.901 -9.100 1.00 98.38 214 LEU A CA 1
ATOM 1663 C C . LEU A 1 214 ? 7.728 -10.748 -10.337 1.00 98.38 214 LEU A C 1
ATOM 1665 O O . LEU A 1 214 ? 8.692 -11.497 -10.455 1.00 98.38 214 LEU A O 1
ATOM 1669 N N . VAL A 1 215 ? 7.479 -9.761 -11.207 1.00 98.31 215 VAL A N 1
ATOM 1670 C CA . VAL A 1 215 ? 8.386 -9.410 -12.318 1.00 98.31 215 VAL A CA 1
ATOM 1671 C C . VAL A 1 215 ? 9.808 -9.229 -11.792 1.00 98.31 215 VAL A C 1
ATOM 1673 O O . VAL A 1 215 ? 10.723 -9.911 -12.249 1.00 98.31 215 VAL A O 1
ATOM 1676 N N . VAL A 1 216 ? 9.990 -8.386 -10.771 1.00 97.25 216 VAL A N 1
ATOM 1677 C CA . VAL A 1 216 ? 11.306 -8.164 -10.156 1.00 97.25 216 VAL A CA 1
ATOM 1678 C C . VAL A 1 216 ? 11.879 -9.463 -9.584 1.00 97.25 216 VAL A C 1
ATOM 1680 O O . VAL A 1 216 ? 13.042 -9.773 -9.841 1.00 97.25 216 VAL A O 1
ATOM 1683 N N . CYS A 1 217 ? 11.091 -10.264 -8.862 1.00 97.75 217 CYS A N 1
ATOM 1684 C CA . CYS A 1 217 ? 11.547 -11.547 -8.318 1.00 97.75 217 CYS A CA 1
ATOM 1685 C C . CYS A 1 217 ? 12.036 -12.512 -9.412 1.00 97.75 217 CYS A C 1
ATOM 1687 O O . CYS A 1 217 ? 13.082 -13.137 -9.247 1.00 97.75 217 CYS A O 1
ATOM 1689 N N . TYR A 1 218 ? 11.327 -12.625 -10.539 1.00 98.19 218 TYR A N 1
ATOM 1690 C CA . TYR A 1 218 ? 11.713 -13.514 -11.641 1.00 98.19 218 TYR A CA 1
ATOM 1691 C C . TYR A 1 218 ? 12.909 -13.000 -12.449 1.00 98.19 218 TYR A C 1
ATOM 1693 O O . TYR A 1 218 ? 13.682 -13.816 -12.950 1.00 98.19 218 TYR A O 1
ATOM 1701 N N . LEU A 1 219 ? 13.099 -11.681 -12.535 1.00 96.81 219 LEU A N 1
ATOM 1702 C CA . LEU A 1 219 ? 14.258 -11.080 -13.200 1.00 96.81 219 LEU A CA 1
ATOM 1703 C C . LEU A 1 219 ? 15.532 -11.106 -12.343 1.00 96.81 219 LEU A C 1
ATOM 1705 O O . LEU A 1 219 ? 16.628 -11.106 -12.892 1.00 96.81 219 LEU A O 1
ATOM 1709 N N . THR A 1 220 ? 15.405 -11.121 -11.012 1.00 96.19 220 THR A N 1
ATOM 1710 C CA . THR A 1 220 ? 16.550 -10.978 -10.087 1.00 96.19 220 THR A CA 1
ATOM 1711 C C . THR A 1 220 ? 16.932 -12.258 -9.349 1.00 96.19 220 THR A C 1
ATOM 1713 O O . THR A 1 220 ? 17.925 -12.276 -8.619 1.00 96.19 220 THR A O 1
ATOM 1716 N N . LYS A 1 221 ? 16.173 -13.347 -9.514 1.00 96.00 221 LYS A N 1
ATOM 1717 C CA . LYS A 1 221 ? 16.547 -14.643 -8.939 1.00 96.00 221 LYS A CA 1
ATOM 1718 C C . LYS A 1 221 ? 17.833 -15.184 -9.577 1.00 96.00 221 LYS A C 1
ATOM 1720 O O . LYS A 1 221 ? 18.192 -14.804 -10.685 1.00 96.00 221 LYS A O 1
ATOM 1725 N N . LEU A 1 222 ? 18.496 -16.117 -8.884 1.00 96.19 222 LEU A N 1
ATOM 1726 C CA . LEU A 1 222 ? 19.810 -16.661 -9.272 1.00 96.19 222 LEU A CA 1
ATOM 1727 C C . LEU A 1 222 ? 19.876 -17.140 -10.733 1.00 96.19 222 LEU A C 1
ATOM 1729 O O . LEU A 1 222 ? 20.895 -16.970 -11.395 1.00 96.19 222 LEU A O 1
ATOM 1733 N N . THR A 1 223 ? 18.786 -17.724 -11.223 1.00 96.81 223 THR A N 1
ATOM 1734 C CA . THR A 1 223 ? 18.601 -18.076 -12.633 1.00 96.81 223 THR A CA 1
ATOM 1735 C C . THR A 1 223 ? 17.399 -17.297 -13.159 1.00 96.81 223 THR A C 1
ATOM 1737 O O . THR A 1 223 ? 16.275 -17.744 -12.933 1.00 96.81 223 THR A O 1
ATOM 1740 N N . PRO A 1 224 ? 17.597 -16.123 -13.783 1.00 96.50 224 PRO A N 1
ATOM 1741 C CA . PRO A 1 224 ? 16.495 -15.295 -14.259 1.00 96.50 224 PRO A CA 1
ATOM 1742 C C . PRO A 1 224 ? 15.572 -16.055 -15.215 1.00 96.50 224 PRO A C 1
ATOM 1744 O O . PRO A 1 224 ? 16.035 -16.823 -16.054 1.00 96.50 224 PRO A O 1
ATOM 1747 N N . GLU A 1 225 ? 14.268 -15.819 -15.094 1.00 97.88 225 GLU A N 1
ATOM 1748 C CA . GLU A 1 225 ? 13.240 -16.371 -15.990 1.00 97.88 225 GLU A CA 1
ATOM 1749 C C . GLU A 1 225 ? 12.442 -15.216 -16.613 1.00 97.88 225 GLU A C 1
ATOM 1751 O O . GLU A 1 225 ? 11.330 -14.900 -16.164 1.00 97.88 225 GLU A O 1
ATOM 1756 N N . PRO A 1 226 ? 13.019 -14.523 -17.608 1.00 96.69 226 PRO A N 1
ATOM 1757 C CA . PRO A 1 226 ? 12.427 -13.317 -18.168 1.00 96.69 226 PRO A CA 1
ATOM 1758 C C . PRO A 1 226 ? 11.099 -13.579 -18.887 1.00 96.69 226 PRO A C 1
ATOM 1760 O O . PRO A 1 226 ? 10.228 -12.715 -18.869 1.00 96.69 226 PRO A O 1
ATOM 1763 N N . GLU A 1 227 ? 10.872 -14.774 -19.434 1.00 96.75 227 GLU A N 1
ATOM 1764 C CA . GLU A 1 227 ? 9.601 -15.148 -20.061 1.00 96.75 227 GLU A CA 1
ATOM 1765 C C . GLU A 1 227 ? 8.473 -15.270 -19.026 1.00 96.75 227 GLU A C 1
ATOM 1767 O O . GLU A 1 227 ? 7.327 -14.896 -19.286 1.00 96.75 227 GLU A O 1
ATOM 1772 N N . VAL A 1 228 ? 8.783 -15.757 -17.818 1.00 97.62 228 VAL A N 1
ATOM 1773 C CA . VAL A 1 228 ? 7.811 -15.815 -16.716 1.00 97.62 228 VAL A CA 1
ATOM 1774 C C . VAL A 1 228 ? 7.531 -14.411 -16.188 1.00 97.62 228 VAL A C 1
ATOM 1776 O O . VAL A 1 228 ? 6.368 -14.056 -15.984 1.00 97.62 228 VAL A O 1
ATOM 1779 N N . ALA A 1 229 ? 8.570 -13.584 -16.037 1.00 98.00 229 ALA A N 1
ATOM 1780 C CA . ALA A 1 229 ? 8.406 -12.173 -15.704 1.00 98.00 229 ALA A CA 1
ATOM 1781 C C . ALA A 1 229 ? 7.524 -11.456 -16.743 1.00 98.00 229 ALA A C 1
ATOM 1783 O O . ALA A 1 229 ? 6.599 -10.735 -16.371 1.00 98.00 229 ALA A O 1
ATOM 1784 N N . ALA A 1 230 ? 7.736 -11.710 -18.037 1.00 97.19 230 ALA A N 1
ATOM 1785 C CA . ALA A 1 230 ? 6.975 -11.102 -19.126 1.00 97.19 230 ALA A CA 1
ATOM 1786 C C . ALA A 1 230 ? 5.473 -11.387 -19.028 1.00 97.19 230 ALA A C 1
ATOM 1788 O O . ALA A 1 230 ? 4.671 -10.477 -19.228 1.00 97.19 230 ALA A O 1
ATOM 1789 N N . ARG A 1 231 ? 5.079 -12.600 -18.618 1.00 97.44 231 ARG A N 1
ATOM 1790 C CA . ARG A 1 231 ? 3.666 -12.933 -18.370 1.00 97.44 231 ARG A CA 1
ATOM 1791 C C . ARG A 1 231 ? 3.053 -12.081 -17.258 1.00 97.44 231 ARG A C 1
ATOM 1793 O O . ARG A 1 231 ? 1.960 -11.548 -17.429 1.00 97.44 231 ARG A O 1
ATOM 1800 N N . TYR A 1 232 ? 3.751 -11.909 -16.136 1.00 98.25 232 TYR A N 1
ATOM 1801 C CA . TYR A 1 232 ? 3.262 -11.050 -15.052 1.00 98.25 232 TYR A CA 1
ATOM 1802 C C . TYR A 1 232 ? 3.229 -9.569 -15.450 1.00 98.25 232 TYR A C 1
ATOM 1804 O O . TYR A 1 232 ? 2.299 -8.856 -15.064 1.00 98.25 232 TYR A O 1
ATOM 1812 N N . ALA A 1 233 ? 4.201 -9.112 -16.245 1.00 97.88 233 ALA A N 1
ATOM 1813 C CA . ALA A 1 233 ? 4.211 -7.764 -16.805 1.00 97.88 233 ALA A CA 1
ATOM 1814 C C . ALA A 1 233 ? 3.032 -7.541 -17.769 1.00 97.88 233 ALA A C 1
ATOM 1816 O O . ALA A 1 233 ? 2.397 -6.490 -17.711 1.00 97.88 233 ALA A O 1
ATOM 1817 N N . ASP A 1 234 ? 2.689 -8.534 -18.594 1.00 97.44 234 ASP A N 1
ATOM 1818 C CA . ASP A 1 234 ? 1.517 -8.508 -19.475 1.00 97.44 234 ASP A CA 1
ATOM 1819 C C . ASP A 1 234 ? 0.208 -8.398 -18.710 1.00 97.44 234 ASP A C 1
ATOM 1821 O O . ASP A 1 234 ? -0.637 -7.561 -19.029 1.00 97.44 234 ASP A O 1
ATOM 1825 N N . GLU A 1 235 ? 0.043 -9.211 -17.671 1.00 97.81 235 GLU A N 1
ATOM 1826 C CA . GLU A 1 235 ? -1.145 -9.140 -16.831 1.00 97.81 235 GLU A CA 1
ATOM 1827 C C . GLU A 1 235 ? -1.257 -7.785 -16.118 1.00 97.81 235 GLU A C 1
ATOM 1829 O O . GLU A 1 235 ? -2.349 -7.224 -16.026 1.00 97.81 235 GLU A O 1
ATOM 1834 N N . ALA A 1 236 ? -0.141 -7.229 -15.629 1.00 97.44 236 ALA A N 1
ATOM 1835 C CA . ALA A 1 236 ? -0.130 -5.902 -15.016 1.00 97.44 236 ALA A CA 1
ATOM 1836 C C . ALA A 1 236 ? -0.493 -4.805 -16.032 1.00 97.44 236 ALA A C 1
ATOM 1838 O O . ALA A 1 236 ? -1.322 -3.943 -15.735 1.00 97.44 236 ALA A O 1
ATOM 1839 N N . TYR A 1 237 ? 0.069 -4.880 -17.241 1.00 96.69 237 TYR A N 1
ATOM 1840 C CA . TYR A 1 237 ? -0.221 -3.972 -18.349 1.00 96.69 237 TYR A CA 1
ATOM 1841 C C . TYR A 1 237 ? -1.685 -4.045 -18.796 1.00 96.69 237 TYR A C 1
ATOM 1843 O O . TYR A 1 237 ? -2.308 -3.011 -19.020 1.00 96.69 237 TYR A O 1
ATOM 1851 N N . ALA A 1 238 ? -2.283 -5.238 -18.836 1.00 97.06 238 ALA A N 1
ATOM 1852 C CA . ALA A 1 238 ? -3.703 -5.404 -19.144 1.00 97.06 238 ALA A CA 1
ATOM 1853 C C . ALA A 1 238 ? -4.627 -4.763 -18.089 1.00 97.06 238 ALA A C 1
ATOM 1855 O O . ALA A 1 238 ? -5.732 -4.328 -18.416 1.00 97.06 238 ALA A O 1
ATOM 1856 N N . ILE A 1 239 ? -4.198 -4.699 -16.823 1.00 93.81 239 ILE A N 1
ATOM 1857 C CA . ILE A 1 239 ? -4.977 -4.086 -15.737 1.00 93.81 239 ILE A CA 1
ATOM 1858 C C . ILE A 1 239 ? -4.853 -2.558 -15.748 1.00 93.81 239 ILE A C 1
ATOM 1860 O O . ILE A 1 239 ? -5.855 -1.876 -15.516 1.00 93.81 239 ILE A O 1
ATOM 1864 N N . ALA A 1 240 ? -3.648 -2.028 -15.973 1.00 92.06 240 ALA A N 1
ATOM 1865 C CA . ALA A 1 240 ? -3.358 -0.597 -15.911 1.00 92.06 240 ALA A CA 1
ATOM 1866 C C . ALA A 1 240 ? -2.375 -0.169 -17.026 1.00 92.06 240 ALA A C 1
ATOM 1868 O O . ALA A 1 240 ? -1.199 0.076 -16.753 1.00 92.06 240 ALA A O 1
ATOM 1869 N N . PRO A 1 241 ? -2.842 -0.053 -18.284 1.00 94.56 241 PRO A N 1
ATOM 1870 C CA . PRO A 1 241 ? -1.976 0.157 -19.451 1.00 94.56 241 PRO A CA 1
ATOM 1871 C C . PRO A 1 241 ? -1.341 1.550 -19.533 1.00 94.56 241 PRO A C 1
ATOM 1873 O O . PRO A 1 241 ? -0.399 1.741 -20.301 1.00 94.56 241 PRO A O 1
ATOM 1876 N N . ASP A 1 242 ? -1.858 2.516 -18.774 1.00 91.12 242 ASP A N 1
ATOM 1877 C CA . ASP A 1 242 ? -1.361 3.896 -18.724 1.00 91.12 242 ASP A CA 1
ATOM 1878 C C . ASP A 1 242 ? -0.636 4.216 -17.407 1.00 91.12 242 ASP A C 1
ATOM 1880 O O . ASP A 1 242 ? -0.166 5.340 -17.210 1.00 91.12 242 ASP A O 1
ATOM 1884 N N . ASP A 1 243 ? -0.524 3.240 -16.501 1.00 89.94 243 ASP A N 1
ATOM 1885 C CA . ASP A 1 243 ? 0.244 3.416 -15.275 1.00 89.94 243 ASP A CA 1
ATOM 1886 C C . ASP A 1 243 ? 1.743 3.480 -15.594 1.00 89.94 243 ASP A C 1
ATOM 1888 O O . ASP A 1 243 ? 2.306 2.611 -16.263 1.00 89.94 243 ASP A O 1
ATOM 1892 N N . ILE A 1 244 ? 2.396 4.537 -15.111 1.00 91.50 244 ILE A N 1
ATOM 1893 C CA . ILE A 1 244 ? 3.801 4.836 -15.407 1.00 91.50 244 ILE A CA 1
ATOM 1894 C C . ILE A 1 244 ? 4.718 3.715 -14.906 1.00 91.50 244 ILE A C 1
ATOM 1896 O O . ILE A 1 244 ? 5.644 3.320 -15.613 1.00 91.50 244 ILE A O 1
ATOM 1900 N N . ILE A 1 245 ? 4.468 3.181 -13.708 1.00 91.62 245 ILE A N 1
ATOM 1901 C CA . ILE A 1 245 ? 5.312 2.144 -13.107 1.00 91.62 245 ILE A CA 1
ATOM 1902 C C . ILE A 1 245 ? 5.110 0.814 -13.835 1.00 91.62 245 ILE A C 1
ATOM 1904 O O . ILE A 1 245 ? 6.085 0.100 -14.082 1.00 91.62 245 ILE A O 1
ATOM 1908 N N . VAL A 1 246 ? 3.876 0.504 -14.242 1.00 95.38 246 VAL A N 1
ATOM 1909 C CA . VAL A 1 246 ? 3.576 -0.651 -15.098 1.00 95.38 246 VAL A CA 1
ATOM 1910 C C . VAL A 1 246 ? 4.285 -0.532 -16.446 1.00 95.38 246 VAL A C 1
ATOM 1912 O O . VAL A 1 246 ? 4.935 -1.488 -16.854 1.00 95.38 246 VAL A O 1
ATOM 1915 N N . LEU A 1 247 ? 4.239 0.628 -17.108 1.00 96.38 247 LEU A N 1
ATOM 1916 C CA . LEU A 1 247 ? 4.906 0.856 -18.397 1.00 96.38 247 LEU A CA 1
ATOM 1917 C C . LEU A 1 247 ? 6.435 0.732 -18.309 1.00 96.38 247 LEU A C 1
ATOM 1919 O O . LEU A 1 247 ? 7.041 0.104 -19.176 1.00 96.38 247 LEU A O 1
ATOM 1923 N N . ILE A 1 248 ? 7.060 1.272 -17.254 1.00 95.69 248 ILE A N 1
ATOM 1924 C CA . ILE A 1 248 ? 8.505 1.111 -17.009 1.00 95.69 248 ILE A CA 1
ATOM 1925 C C . ILE A 1 248 ? 8.853 -0.373 -16.866 1.00 95.69 248 ILE A C 1
ATOM 1927 O O . ILE A 1 248 ? 9.720 -0.876 -17.577 1.00 95.69 248 ILE A O 1
ATOM 1931 N N . ASN A 1 249 ? 8.164 -1.086 -15.968 1.00 96.44 249 ASN A N 1
ATOM 1932 C CA . ASN A 1 249 ? 8.439 -2.503 -15.726 1.00 96.44 249 ASN A CA 1
ATOM 1933 C C . ASN A 1 249 ? 8.149 -3.350 -16.966 1.00 96.44 249 ASN A C 1
ATOM 1935 O O . ASN A 1 249 ? 8.897 -4.281 -17.252 1.00 96.44 249 ASN A O 1
ATOM 1939 N N . TYR A 1 250 ? 7.115 -3.009 -17.735 1.00 97.06 250 TYR A N 1
ATOM 1940 C CA . TYR A 1 250 ? 6.830 -3.637 -19.017 1.00 97.06 250 TYR A CA 1
ATOM 1941 C C . TYR A 1 250 ? 8.008 -3.470 -19.984 1.00 97.06 250 TYR A C 1
ATOM 1943 O O . TYR A 1 250 ? 8.503 -4.464 -20.506 1.00 97.06 250 TYR A O 1
ATOM 1951 N N . GLY A 1 251 ? 8.521 -2.247 -20.166 1.00 95.69 251 GLY A N 1
ATOM 1952 C CA . GLY A 1 251 ? 9.674 -1.976 -21.032 1.00 95.69 251 GLY A CA 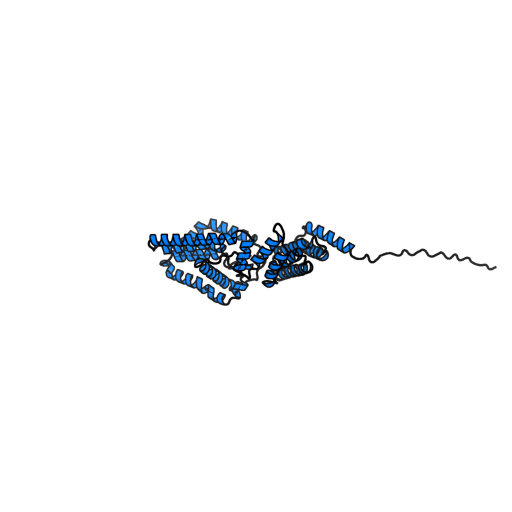1
ATOM 1953 C C . GLY A 1 251 ? 10.941 -2.729 -20.613 1.00 95.69 251 GLY A C 1
ATOM 1954 O O . GLY A 1 251 ? 11.555 -3.403 -21.441 1.00 95.69 251 GLY A O 1
ATOM 1955 N N . VAL A 1 252 ? 11.284 -2.687 -19.320 1.00 95.88 252 VAL A N 1
ATOM 1956 C CA . VAL A 1 252 ? 12.424 -3.432 -18.748 1.00 95.88 252 VAL A CA 1
ATOM 1957 C C . VAL A 1 252 ? 12.273 -4.937 -18.983 1.00 95.88 252 VAL A C 1
ATOM 1959 O O . VAL A 1 252 ? 13.212 -5.607 -19.409 1.00 95.88 252 VAL A O 1
ATOM 1962 N N . THR A 1 253 ? 11.077 -5.479 -18.748 1.00 97.00 253 THR A N 1
ATOM 1963 C CA . THR A 1 253 ? 10.828 -6.921 -18.869 1.00 97.00 253 THR A CA 1
ATOM 1964 C C . THR A 1 253 ? 10.873 -7.387 -20.319 1.00 97.00 253 THR A C 1
ATOM 1966 O O . THR A 1 253 ? 11.411 -8.454 -20.596 1.00 97.00 253 THR A O 1
ATOM 1969 N N . ARG A 1 254 ? 10.362 -6.584 -21.262 1.00 95.00 254 ARG A N 1
ATOM 1970 C CA . ARG A 1 254 ? 10.442 -6.895 -22.697 1.00 95.00 254 ARG A CA 1
ATOM 1971 C C . ARG A 1 254 ? 11.874 -6.928 -23.203 1.00 95.00 254 ARG A C 1
ATOM 1973 O O . ARG A 1 254 ? 12.220 -7.850 -23.934 1.00 95.00 254 ARG A O 1
ATOM 1980 N N . MET A 1 255 ? 12.714 -6.000 -22.744 1.00 93.44 255 MET A N 1
ATOM 1981 C CA . MET A 1 255 ? 14.150 -6.051 -23.021 1.00 93.44 255 MET A CA 1
ATOM 1982 C C . MET A 1 255 ? 14.765 -7.359 -22.504 1.00 93.44 255 MET A C 1
ATOM 1984 O O . MET A 1 255 ? 15.447 -8.057 -23.248 1.00 93.44 255 MET A O 1
ATOM 1988 N N . ALA A 1 256 ? 14.478 -7.723 -21.250 1.00 93.50 256 ALA A N 1
ATOM 1989 C CA . ALA A 1 256 ? 15.011 -8.938 -20.636 1.00 93.50 256 ALA A CA 1
ATOM 1990 C C . ALA A 1 256 ? 14.530 -10.232 -21.321 1.00 93.50 256 ALA A C 1
ATOM 1992 O O . ALA A 1 256 ? 15.278 -11.203 -21.376 1.00 93.50 256 ALA A O 1
ATOM 1993 N N . ALA A 1 257 ? 13.308 -10.243 -21.861 1.00 94.12 257 ALA A N 1
ATOM 1994 C CA . ALA A 1 257 ? 12.735 -11.367 -22.605 1.00 94.12 257 ALA A CA 1
ATOM 1995 C C . ALA A 1 257 ? 13.164 -11.417 -24.087 1.00 94.12 257 ALA A C 1
ATOM 1997 O O . ALA A 1 257 ? 12.700 -12.278 -24.829 1.00 94.12 257 ALA A O 1
ATOM 1998 N N . GLY A 1 258 ? 14.023 -10.495 -24.543 1.00 91.00 258 GLY A N 1
ATOM 1999 C CA . GLY A 1 258 ? 14.475 -10.425 -25.938 1.00 91.00 258 GLY A CA 1
ATOM 2000 C C . GLY A 1 258 ? 13.454 -9.829 -26.918 1.00 91.00 258 GLY A C 1
ATOM 2001 O O . GLY A 1 258 ? 13.702 -9.802 -28.121 1.00 91.00 258 GLY A O 1
ATOM 2002 N N . GLU A 1 259 ? 12.330 -9.300 -26.429 1.00 89.56 259 GLU A N 1
ATOM 2003 C CA . GLU A 1 259 ? 11.299 -8.595 -27.208 1.00 89.56 259 GLU A CA 1
ATOM 2004 C C . GLU A 1 259 ? 11.632 -7.097 -27.302 1.00 89.56 259 GLU A C 1
ATOM 2006 O O . GLU A 1 259 ? 10.917 -6.214 -26.815 1.00 89.56 259 GLU A O 1
ATOM 2011 N N . LEU A 1 260 ? 12.798 -6.826 -27.886 1.00 83.12 260 LEU A N 1
ATOM 2012 C CA . LEU A 1 260 ? 13.469 -5.524 -27.870 1.00 83.12 260 LEU A CA 1
ATOM 2013 C C . LEU A 1 260 ? 12.664 -4.420 -28.584 1.00 83.12 260 LEU A C 1
ATOM 2015 O O . LEU A 1 260 ? 12.799 -3.240 -28.266 1.00 83.12 260 LEU A O 1
ATOM 2019 N N . ASP A 1 261 ? 11.798 -4.795 -29.524 1.00 86.12 261 ASP A N 1
ATOM 2020 C CA . ASP A 1 261 ? 10.945 -3.905 -30.316 1.00 86.12 261 ASP A CA 1
ATOM 2021 C C . ASP A 1 261 ? 9.861 -3.199 -29.484 1.00 86.12 261 ASP A C 1
ATOM 2023 O O . ASP A 1 261 ? 9.447 -2.086 -29.813 1.00 86.12 261 ASP A O 1
ATOM 2027 N N . LYS A 1 262 ? 9.424 -3.806 -28.374 1.00 88.38 262 LYS A N 1
ATOM 2028 C CA . LYS A 1 262 ? 8.334 -3.274 -27.537 1.00 88.38 262 LYS A CA 1
ATOM 2029 C C . LYS A 1 262 ? 8.800 -2.277 -26.476 1.00 88.38 262 LYS A C 1
ATOM 2031 O O . LYS A 1 262 ? 8.010 -1.436 -26.040 1.00 88.38 262 LYS A O 1
ATOM 2036 N N . ALA A 1 263 ? 10.060 -2.355 -26.045 1.00 92.88 263 ALA A N 1
ATOM 2037 C CA . ALA A 1 263 ? 10.579 -1.540 -24.946 1.00 92.88 263 ALA A CA 1
ATOM 2038 C C . ALA A 1 263 ? 10.558 -0.019 -25.227 1.00 92.88 263 ALA A C 1
ATOM 2040 O O . ALA A 1 263 ? 10.088 0.723 -24.356 1.00 92.88 263 ALA A O 1
ATOM 2041 N N . PRO A 1 264 ? 10.969 0.481 -26.415 1.00 95.00 264 PRO A N 1
ATOM 2042 C CA . PRO A 1 264 ? 10.996 1.922 -26.693 1.00 95.00 264 PRO A CA 1
ATOM 2043 C C . PRO A 1 264 ? 9.626 2.592 -26.552 1.00 95.00 264 PRO A C 1
ATOM 2045 O O . PRO A 1 264 ? 9.498 3.646 -25.926 1.00 95.00 264 PRO A O 1
ATOM 2048 N N . ALA A 1 265 ? 8.579 1.949 -27.081 1.00 94.81 265 ALA A N 1
ATOM 2049 C CA . ALA A 1 265 ? 7.215 2.465 -27.023 1.00 94.81 265 ALA A CA 1
ATOM 2050 C C . ALA A 1 265 ? 6.690 2.553 -25.580 1.00 94.81 265 ALA A C 1
ATOM 2052 O O . ALA A 1 265 ? 5.990 3.507 -25.233 1.00 94.81 265 ALA A O 1
ATOM 2053 N N . ALA A 1 266 ? 7.045 1.586 -24.728 1.00 96.38 266 ALA A N 1
ATOM 2054 C CA . ALA A 1 266 ? 6.641 1.572 -23.327 1.00 96.38 266 ALA A CA 1
ATOM 2055 C C . ALA A 1 266 ? 7.284 2.720 -22.532 1.00 96.38 266 ALA A C 1
ATOM 2057 O O . ALA A 1 266 ? 6.575 3.462 -21.849 1.00 96.38 266 ALA A O 1
ATOM 2058 N N . PHE A 1 267 ? 8.599 2.929 -22.675 1.00 96.75 267 PHE A N 1
ATOM 2059 C CA . PHE A 1 267 ? 9.285 4.042 -22.013 1.00 96.75 267 PHE A CA 1
ATOM 2060 C C . PHE A 1 267 ? 8.831 5.403 -22.537 1.00 96.75 267 PHE A C 1
ATOM 2062 O O . PHE A 1 267 ? 8.667 6.335 -21.749 1.00 96.75 267 PHE A O 1
ATOM 2069 N N . GLU A 1 268 ? 8.576 5.530 -23.843 1.00 96.12 268 GLU A N 1
ATOM 2070 C CA . GLU A 1 268 ? 8.054 6.779 -24.395 1.00 96.12 268 GLU A CA 1
ATOM 2071 C C . GLU A 1 268 ? 6.683 7.107 -23.802 1.00 96.12 268 GLU A C 1
ATOM 2073 O O . GLU A 1 268 ? 6.480 8.221 -23.326 1.00 96.12 268 GLU A O 1
ATOM 2078 N N . ARG A 1 269 ? 5.766 6.135 -23.740 1.00 95.81 269 ARG A N 1
ATOM 2079 C CA . ARG A 1 269 ? 4.460 6.337 -23.098 1.00 95.81 269 ARG A CA 1
ATOM 2080 C C . ARG A 1 269 ? 4.592 6.672 -21.615 1.00 95.81 269 ARG A C 1
ATOM 2082 O O . ARG A 1 269 ? 3.918 7.587 -21.156 1.00 95.81 269 ARG A O 1
ATOM 2089 N N . ALA A 1 270 ? 5.487 6.008 -20.881 1.00 94.88 270 ALA A N 1
ATOM 2090 C CA . ALA A 1 270 ? 5.741 6.329 -19.475 1.00 94.88 270 ALA A CA 1
ATOM 2091 C C . ALA A 1 270 ? 6.196 7.789 -19.302 1.00 94.88 270 ALA A C 1
ATOM 2093 O O . ALA A 1 270 ? 5.688 8.504 -18.438 1.00 94.88 270 ALA A O 1
ATOM 2094 N N . TRP A 1 271 ? 7.112 8.251 -20.158 1.00 93.81 271 TRP A N 1
ATOM 2095 C CA . TRP A 1 271 ? 7.610 9.626 -20.163 1.00 93.81 271 TRP A CA 1
ATOM 2096 C C . TRP A 1 271 ? 6.531 10.651 -20.525 1.00 93.81 271 TRP A C 1
ATOM 2098 O O . TRP A 1 271 ? 6.403 11.668 -19.841 1.00 93.81 271 TRP A O 1
ATOM 2108 N N . GLN A 1 272 ? 5.722 10.383 -21.555 1.00 93.25 272 GLN A N 1
ATOM 2109 C CA . GLN A 1 272 ? 4.618 11.265 -21.944 1.00 93.25 272 GLN A CA 1
ATOM 2110 C C . GLN A 1 272 ? 3.552 11.351 -20.846 1.00 93.25 272 GLN A C 1
ATOM 2112 O O . GLN A 1 272 ? 3.120 12.450 -20.497 1.00 93.25 272 GLN A O 1
ATOM 2117 N N . ASN A 1 273 ? 3.194 10.219 -20.231 1.00 90.56 273 ASN A N 1
ATOM 2118 C CA . ASN A 1 273 ? 2.246 10.186 -19.120 1.00 90.56 273 ASN A CA 1
ATOM 2119 C C . ASN A 1 273 ? 2.784 10.986 -17.927 1.00 90.56 273 ASN A C 1
ATOM 2121 O O . ASN A 1 273 ? 2.063 11.822 -17.384 1.00 90.56 273 ASN A O 1
ATOM 2125 N N . ALA A 1 274 ? 4.062 10.820 -17.572 1.00 88.75 274 ALA A N 1
ATOM 2126 C CA . ALA A 1 274 ? 4.692 11.598 -16.506 1.00 88.75 274 ALA A CA 1
ATOM 2127 C C . ALA A 1 274 ? 4.681 13.109 -16.793 1.00 88.75 274 ALA A C 1
ATOM 2129 O O . ALA A 1 274 ? 4.311 13.893 -15.921 1.00 88.75 274 ALA A O 1
ATOM 2130 N N . LYS A 1 275 ? 5.014 13.528 -18.021 1.00 88.19 275 LYS A N 1
ATOM 2131 C CA . LYS A 1 275 ? 4.950 14.943 -18.418 1.00 88.19 275 LYS A CA 1
ATOM 2132 C C . LYS A 1 275 ? 3.530 15.503 -18.382 1.00 88.19 275 LYS A C 1
ATOM 2134 O O . LYS A 1 275 ? 3.336 16.617 -17.910 1.00 88.19 275 LYS A O 1
ATOM 2139 N N . SER A 1 276 ? 2.541 14.739 -18.845 1.00 85.06 276 SER A N 1
ATOM 2140 C CA . SER A 1 276 ? 1.137 15.175 -18.851 1.00 85.06 276 SER A CA 1
ATOM 2141 C C . SER A 1 276 ? 0.572 15.419 -17.447 1.00 85.06 276 SER A C 1
ATOM 2143 O O . SER A 1 276 ? -0.331 16.234 -17.278 1.00 85.06 276 SER A O 1
ATOM 2145 N N . LEU A 1 277 ? 1.121 14.732 -16.442 1.00 77.12 277 LEU A N 1
ATOM 2146 C CA . LEU A 1 277 ? 0.718 14.845 -15.043 1.00 77.12 277 LEU A CA 1
ATOM 2147 C C . LEU A 1 277 ? 1.493 15.922 -14.272 1.00 77.12 277 LEU A C 1
ATOM 2149 O O . LEU A 1 277 ? 1.317 16.009 -13.058 1.00 77.12 277 LEU A O 1
ATOM 2153 N N . ASP A 1 278 ? 2.354 16.697 -14.944 1.00 75.69 278 ASP A N 1
ATOM 2154 C CA . ASP A 1 278 ? 3.308 17.616 -14.304 1.00 75.69 278 ASP A CA 1
ATOM 2155 C C . ASP A 1 278 ? 4.087 16.913 -13.176 1.00 75.69 278 ASP A C 1
ATOM 2157 O O . ASP A 1 278 ? 4.205 17.389 -12.043 1.00 75.69 278 ASP A O 1
ATOM 2161 N N . ALA A 1 279 ? 4.530 15.681 -13.458 1.00 71.31 279 ALA A N 1
ATOM 2162 C CA . ALA A 1 279 ? 5.128 14.831 -12.445 1.00 71.31 279 ALA A CA 1
ATOM 2163 C C . ALA A 1 279 ? 6.420 15.441 -11.893 1.00 71.31 279 ALA A C 1
ATOM 2165 O O . ALA A 1 279 ? 7.175 16.123 -12.588 1.00 71.31 279 ALA A O 1
ATOM 2166 N N . ALA A 1 280 ? 6.713 15.120 -10.630 1.00 72.50 280 ALA A N 1
ATOM 2167 C CA . ALA A 1 280 ? 7.917 15.603 -9.972 1.00 72.50 280 ALA A CA 1
ATOM 2168 C C . ALA A 1 280 ? 9.178 15.243 -10.792 1.00 72.50 280 ALA A C 1
ATOM 2170 O O . ALA A 1 280 ? 9.267 14.113 -11.284 1.00 72.50 280 ALA A O 1
ATOM 2171 N N . PRO A 1 281 ? 10.199 16.124 -10.854 1.00 81.25 281 PRO A N 1
ATOM 2172 C CA . PRO A 1 281 ? 11.446 15.869 -11.586 1.00 81.25 281 PRO A CA 1
ATOM 2173 C C . PRO A 1 281 ? 12.096 14.521 -11.258 1.00 81.25 281 PRO A C 1
ATOM 2175 O O . PRO A 1 281 ? 12.687 13.881 -12.122 1.00 81.25 281 PRO A O 1
ATOM 2178 N N . LYS A 1 282 ? 11.918 14.045 -10.020 1.00 83.81 282 LYS A N 1
ATOM 2179 C CA . LYS A 1 282 ? 12.375 12.725 -9.584 1.00 83.81 282 LYS A CA 1
ATOM 2180 C C . LYS A 1 282 ? 11.774 11.575 -10.403 1.00 83.81 282 LYS A C 1
ATOM 2182 O O . LYS A 1 282 ? 12.506 10.661 -10.741 1.00 83.81 282 LYS A O 1
ATOM 2187 N N . LEU A 1 283 ? 10.485 11.612 -10.749 1.00 84.38 283 LEU A N 1
ATOM 2188 C CA . LEU A 1 283 ? 9.867 10.550 -11.554 1.00 84.38 283 LEU A CA 1
ATOM 2189 C C . LEU A 1 283 ? 10.399 10.549 -12.988 1.00 84.38 283 LEU A C 1
ATOM 2191 O O . LEU A 1 283 ? 10.673 9.492 -13.543 1.00 84.38 283 LEU A O 1
ATOM 2195 N N . LEU A 1 284 ? 10.571 11.735 -13.575 1.00 89.62 284 LEU A N 1
ATOM 2196 C CA . LEU A 1 284 ? 11.200 11.885 -14.888 1.00 89.62 284 LEU A CA 1
ATOM 2197 C C . LEU A 1 284 ? 12.650 11.363 -14.860 1.00 89.62 284 LEU A C 1
ATOM 2199 O O . LEU A 1 284 ? 13.068 10.654 -15.778 1.00 89.62 284 LEU A O 1
ATOM 2203 N N . SER A 1 285 ? 13.391 11.632 -13.780 1.00 90.50 285 SER A N 1
ATOM 2204 C CA . SER A 1 285 ? 14.725 11.062 -13.557 1.00 90.50 285 SER A CA 1
ATOM 2205 C C . SER A 1 285 ? 14.679 9.530 -13.429 1.00 90.50 285 SER A C 1
ATOM 2207 O O . SER A 1 285 ? 15.437 8.846 -14.114 1.00 90.50 285 SER A O 1
ATOM 2209 N N . ASP A 1 286 ? 13.741 8.972 -12.655 1.00 90.31 286 ASP A N 1
ATOM 2210 C CA . ASP A 1 286 ? 13.572 7.522 -12.476 1.00 90.31 286 ASP A CA 1
ATOM 2211 C C . ASP A 1 286 ? 13.224 6.818 -13.818 1.00 90.31 286 ASP A C 1
ATOM 2213 O O . ASP A 1 286 ? 13.777 5.758 -14.129 1.00 90.31 286 ASP A O 1
ATOM 2217 N N . ILE A 1 287 ? 12.371 7.426 -14.661 1.00 93.62 287 ILE A N 1
ATOM 2218 C CA . ILE A 1 287 ? 12.032 6.925 -16.010 1.00 93.62 287 ILE A CA 1
ATOM 2219 C C . ILE A 1 287 ? 13.252 6.958 -16.931 1.00 93.62 287 ILE A C 1
ATOM 2221 O O . ILE A 1 287 ? 13.576 5.948 -17.554 1.00 93.62 287 ILE A O 1
ATOM 2225 N N . THR A 1 288 ? 13.927 8.109 -17.030 1.00 95.19 288 THR A N 1
ATOM 2226 C CA . THR A 1 288 ? 15.091 8.271 -17.922 1.00 95.19 288 THR A CA 1
ATOM 2227 C C . THR A 1 288 ? 16.241 7.377 -17.509 1.00 95.19 288 THR A C 1
ATOM 2229 O O . THR A 1 288 ? 16.874 6.792 -18.381 1.00 95.19 288 THR A O 1
ATOM 2232 N N . LYS A 1 289 ? 16.463 7.200 -16.203 1.00 94.88 289 LYS A N 1
ATOM 2233 C CA . LYS A 1 289 ? 17.419 6.231 -15.674 1.00 94.88 289 LYS A CA 1
ATOM 2234 C C . LYS A 1 289 ? 17.073 4.815 -16.115 1.00 94.88 289 LYS A C 1
ATOM 2236 O O . LYS A 1 289 ? 17.921 4.150 -16.696 1.00 94.88 289 LYS A O 1
ATOM 2241 N N . SER A 1 290 ? 15.834 4.380 -15.882 1.00 94.56 290 SER A N 1
ATOM 2242 C CA . SER A 1 290 ? 15.400 3.018 -16.215 1.00 94.56 290 SER A CA 1
ATOM 2243 C C . SER A 1 290 ? 15.527 2.745 -17.715 1.00 94.56 290 SER A C 1
ATOM 2245 O O . SER A 1 290 ? 16.078 1.720 -18.109 1.00 94.56 290 SER A O 1
ATOM 2247 N N . ALA A 1 291 ? 15.084 3.678 -18.561 1.00 96.00 291 ALA A N 1
ATOM 2248 C CA . ALA A 1 291 ? 15.213 3.562 -20.010 1.00 96.00 291 ALA A CA 1
ATOM 2249 C C . ALA A 1 291 ? 16.687 3.546 -20.450 1.00 96.00 291 ALA A C 1
ATOM 2251 O O . ALA A 1 291 ? 17.101 2.665 -21.200 1.00 96.00 291 ALA A O 1
ATOM 2252 N N . PHE A 1 292 ? 17.505 4.467 -19.933 1.00 95.88 292 PHE A N 1
ATOM 2253 C CA . PHE A 1 292 ? 18.936 4.529 -20.222 1.00 95.88 292 PHE A CA 1
ATOM 2254 C C . PHE A 1 292 ? 19.661 3.234 -19.835 1.00 95.88 292 PHE A C 1
ATOM 2256 O O . PHE A 1 292 ? 20.377 2.667 -20.656 1.00 95.88 292 PHE A O 1
ATOM 2263 N N . GLU A 1 293 ? 19.452 2.727 -18.619 1.00 93.94 293 GLU A N 1
ATOM 2264 C CA . GLU A 1 293 ? 20.047 1.470 -18.151 1.00 93.94 293 GLU A CA 1
ATOM 2265 C C . GLU A 1 293 ? 19.605 0.274 -19.000 1.00 93.94 293 GLU A C 1
ATOM 2267 O O . GLU A 1 293 ? 20.404 -0.624 -19.255 1.00 93.94 293 GLU A O 1
ATOM 2272 N N . THR A 1 294 ? 18.368 0.303 -19.499 1.00 93.94 294 THR A N 1
ATOM 2273 C CA . THR A 1 294 ? 17.819 -0.741 -20.368 1.00 93.94 294 THR A CA 1
ATOM 2274 C C . THR A 1 294 ? 18.480 -0.743 -21.752 1.00 93.94 294 THR A C 1
ATOM 2276 O O . THR A 1 294 ? 18.769 -1.810 -22.286 1.00 93.94 294 THR A O 1
ATOM 2279 N N . PHE A 1 295 ? 18.767 0.429 -22.334 1.00 94.50 295 PHE A N 1
ATOM 2280 C CA . PHE A 1 295 ? 19.318 0.527 -23.694 1.00 94.50 295 PHE A CA 1
ATOM 2281 C C . PHE A 1 295 ? 20.845 0.650 -23.770 1.00 94.50 295 PHE A C 1
ATOM 2283 O O . PHE A 1 295 ? 21.406 0.290 -24.805 1.00 94.50 295 PHE A O 1
ATOM 2290 N N . ARG A 1 296 ? 21.542 1.126 -22.725 1.00 92.06 296 ARG A N 1
ATOM 2291 C CA . ARG A 1 296 ? 22.971 1.529 -22.785 1.00 92.06 296 ARG A CA 1
ATOM 2292 C C . ARG A 1 296 ? 23.941 0.467 -23.306 1.00 92.06 296 ARG A C 1
ATOM 2294 O O . ARG A 1 296 ? 25.007 0.822 -23.790 1.00 92.06 296 ARG A O 1
ATOM 2301 N N . ALA A 1 297 ? 23.604 -0.813 -23.168 1.00 87.50 297 ALA A N 1
ATOM 2302 C CA . ALA A 1 297 ? 24.433 -1.939 -23.603 1.00 87.50 297 ALA A CA 1
ATOM 2303 C C . ALA A 1 297 ? 23.888 -2.636 -24.866 1.00 87.50 297 ALA A C 1
ATOM 2305 O O . ALA A 1 297 ? 24.320 -3.735 -25.203 1.00 87.50 297 ALA A O 1
ATOM 2306 N N . THR A 1 298 ? 22.917 -2.025 -25.545 1.00 89.38 298 THR A N 1
ATOM 2307 C CA . THR A 1 298 ? 22.244 -2.587 -26.721 1.00 89.38 298 THR A CA 1
ATOM 2308 C C . THR A 1 298 ? 22.727 -1.924 -28.012 1.00 89.38 298 THR A C 1
ATOM 2310 O O . THR A 1 298 ? 23.356 -0.868 -27.995 1.00 89.38 298 THR A O 1
ATOM 2313 N N . THR A 1 299 ? 22.378 -2.511 -29.156 1.00 90.38 299 THR A N 1
ATOM 2314 C CA . THR A 1 299 ? 22.627 -1.923 -30.484 1.00 90.38 299 THR A CA 1
ATOM 2315 C C . THR A 1 299 ? 21.606 -0.846 -30.870 1.00 90.38 299 THR A C 1
ATOM 2317 O O . THR A 1 299 ? 21.672 -0.309 -31.974 1.00 90.38 299 THR A O 1
ATOM 2320 N N . TYR A 1 300 ? 20.654 -0.509 -29.989 1.00 91.38 300 TYR A N 1
ATOM 2321 C CA . TYR A 1 300 ? 19.656 0.544 -30.210 1.00 91.38 300 TYR A CA 1
ATOM 2322 C C . TYR A 1 300 ? 20.270 1.925 -29.962 1.00 91.38 300 TYR A C 1
ATOM 2324 O O . TYR A 1 300 ? 19.852 2.660 -29.068 1.00 91.38 300 TYR A O 1
ATOM 2332 N N . HIS A 1 301 ? 21.290 2.276 -30.746 1.00 93.94 301 HIS A N 1
ATOM 2333 C CA . HIS A 1 301 ? 22.066 3.497 -30.546 1.00 93.94 301 HIS A CA 1
ATOM 2334 C C . HIS A 1 301 ? 21.195 4.763 -30.560 1.00 93.94 301 HIS A C 1
ATOM 2336 O O . HIS A 1 301 ? 21.442 5.661 -29.760 1.00 93.94 301 HIS A O 1
ATOM 2342 N N . ASP A 1 302 ? 20.139 4.814 -31.377 1.00 94.38 302 ASP A N 1
ATOM 2343 C CA . ASP A 1 302 ? 19.201 5.946 -31.397 1.00 94.38 302 ASP A CA 1
ATOM 2344 C C . ASP A 1 302 ? 18.453 6.116 -30.060 1.00 94.38 302 ASP A C 1
ATOM 2346 O O . ASP A 1 302 ? 18.322 7.234 -29.558 1.00 94.38 302 ASP A O 1
ATOM 2350 N N . GLU A 1 303 ? 18.014 5.019 -29.432 1.00 95.69 303 GLU A N 1
ATOM 2351 C CA . GLU A 1 303 ? 17.376 5.073 -28.109 1.00 95.69 303 GLU A CA 1
ATOM 2352 C C . GLU A 1 303 ? 18.395 5.403 -27.011 1.00 95.69 303 GLU A C 1
ATOM 2354 O O . GLU A 1 303 ? 18.074 6.168 -26.101 1.00 95.69 303 GLU A O 1
ATOM 2359 N N . VAL A 1 304 ? 19.638 4.911 -27.107 1.00 96.00 304 VAL A N 1
ATOM 2360 C CA . VAL A 1 304 ? 20.715 5.300 -26.177 1.00 96.00 304 VAL A CA 1
ATOM 2361 C C . VAL A 1 304 ? 20.946 6.806 -26.223 1.00 96.00 304 VAL A C 1
ATOM 2363 O O . VAL A 1 304 ? 20.946 7.441 -25.172 1.00 96.00 304 VAL A O 1
ATOM 2366 N N . VAL A 1 305 ? 21.088 7.386 -27.421 1.00 96.94 305 VAL A N 1
ATOM 2367 C CA . VAL A 1 305 ? 21.260 8.835 -27.602 1.00 96.94 305 VAL A CA 1
ATOM 2368 C C . VAL A 1 305 ? 20.089 9.589 -26.977 1.00 96.94 305 VAL A C 1
ATOM 2370 O O . VAL A 1 305 ? 20.295 10.441 -26.114 1.00 96.94 305 VAL A O 1
ATOM 2373 N N . LYS A 1 306 ? 18.859 9.225 -27.346 1.00 97.06 306 LYS A N 1
ATOM 2374 C CA . LYS A 1 306 ? 17.633 9.877 -26.874 1.00 97.06 306 LYS A CA 1
ATOM 2375 C C . LYS A 1 306 ? 17.493 9.855 -25.350 1.00 97.06 306 LYS A C 1
ATOM 2377 O O . LYS A 1 306 ? 17.187 10.882 -24.742 1.00 97.06 306 LYS A O 1
ATOM 2382 N N . TRP A 1 307 ? 17.674 8.696 -24.714 1.00 96.94 307 TRP A N 1
ATOM 2383 C CA . TRP A 1 307 ? 17.503 8.572 -23.264 1.00 96.94 307 TRP A CA 1
ATOM 2384 C C . TRP A 1 307 ? 18.687 9.138 -22.482 1.00 96.94 307 TRP A C 1
ATOM 2386 O O . TRP A 1 307 ? 18.465 9.694 -21.408 1.00 96.94 307 TRP A O 1
ATOM 2396 N N . ALA A 1 308 ? 19.908 9.086 -23.024 1.00 96.31 308 ALA A N 1
ATOM 2397 C CA . ALA A 1 308 ? 21.063 9.756 -22.433 1.00 96.31 308 ALA A CA 1
ATOM 2398 C C . ALA A 1 308 ? 20.922 11.287 -22.479 1.00 96.31 308 ALA A C 1
ATOM 2400 O O . ALA A 1 308 ? 21.191 11.945 -21.480 1.00 96.31 308 ALA A O 1
ATOM 2401 N N . GLU A 1 309 ? 20.440 11.864 -23.583 1.00 97.00 309 GLU A N 1
ATOM 2402 C CA . GLU A 1 309 ? 20.179 13.309 -23.678 1.00 97.00 309 GLU A CA 1
ATOM 2403 C C . GLU A 1 309 ? 19.122 13.756 -22.661 1.00 97.00 309 GLU A C 1
ATOM 2405 O O . GLU A 1 309 ? 19.388 14.649 -21.858 1.00 97.00 309 GLU A O 1
ATOM 2410 N N . ARG A 1 310 ? 17.971 13.069 -22.597 1.00 95.69 310 ARG A N 1
ATOM 2411 C CA . ARG A 1 310 ? 16.925 13.355 -21.594 1.00 95.69 310 ARG A CA 1
ATOM 2412 C C . ARG A 1 310 ? 17.429 13.207 -20.155 1.00 95.69 310 ARG A C 1
ATOM 2414 O O . ARG A 1 310 ? 17.021 13.962 -19.276 1.00 95.69 310 ARG A O 1
ATOM 2421 N N . ARG A 1 311 ? 18.305 12.231 -19.895 1.00 94.81 311 ARG A N 1
ATOM 2422 C CA . ARG A 1 311 ? 18.951 12.042 -18.588 1.00 94.81 311 ARG A CA 1
ATOM 2423 C C . ARG A 1 311 ? 19.856 13.229 -18.256 1.00 94.81 311 ARG A C 1
ATOM 2425 O O . ARG A 1 311 ? 19.770 13.739 -17.148 1.00 94.81 311 ARG A O 1
ATOM 2432 N N . LEU A 1 312 ? 20.668 13.696 -19.204 1.00 95.88 312 LEU A N 1
ATOM 2433 C CA . LEU A 1 312 ? 21.593 14.822 -19.021 1.00 95.88 312 LEU A CA 1
ATOM 2434 C C . LEU A 1 312 ? 20.885 16.178 -18.906 1.00 95.88 312 LEU A C 1
ATOM 2436 O O . LEU A 1 312 ? 21.409 17.075 -18.252 1.00 95.88 312 LEU A O 1
ATOM 2440 N N . GLU A 1 313 ? 19.688 16.332 -19.477 1.00 94.00 313 GLU A N 1
ATOM 2441 C CA . GLU A 1 313 ? 18.833 17.500 -19.217 1.00 94.00 313 GLU A CA 1
ATOM 2442 C C . GLU A 1 313 ? 18.432 17.598 -17.735 1.00 94.00 313 GLU A C 1
ATOM 2444 O O . GLU A 1 313 ? 18.360 18.695 -17.182 1.00 94.00 313 GLU A O 1
ATOM 2449 N N . LEU A 1 314 ? 18.176 16.456 -17.087 1.00 91.00 314 LEU A N 1
ATOM 2450 C CA . LEU A 1 314 ? 17.771 16.385 -15.678 1.00 91.00 314 LEU A CA 1
ATOM 2451 C C . LEU A 1 314 ? 18.969 16.312 -14.723 1.00 91.00 314 LEU A C 1
ATOM 2453 O O . LEU A 1 314 ? 18.936 16.880 -13.633 1.00 91.00 314 LEU A O 1
ATOM 2457 N N . GLU A 1 315 ? 20.023 15.610 -15.130 1.00 93.19 315 GLU A N 1
ATOM 2458 C CA . GLU A 1 315 ? 21.238 15.349 -14.362 1.00 93.19 315 GLU A CA 1
ATOM 2459 C C . GLU A 1 315 ? 22.480 15.576 -15.245 1.00 93.19 315 GLU A C 1
ATOM 2461 O O . GLU A 1 315 ? 23.097 14.615 -15.712 1.00 93.19 315 GLU A O 1
ATOM 2466 N N . PRO A 1 316 ? 22.907 16.840 -15.455 1.00 94.62 316 PRO A N 1
ATOM 2467 C CA . PRO A 1 316 ? 24.008 17.174 -16.370 1.00 94.62 316 PRO A CA 1
ATOM 2468 C C . PRO A 1 316 ? 25.358 16.514 -16.047 1.00 94.62 316 PRO A C 1
ATOM 2470 O O . PRO A 1 316 ? 26.245 16.469 -16.894 1.00 94.62 316 PRO A O 1
ATOM 2473 N N . GLY A 1 317 ? 25.531 16.029 -14.813 1.00 93.00 317 GLY A N 1
ATOM 2474 C CA . GLY A 1 317 ? 26.746 15.373 -14.331 1.00 93.00 317 GLY A CA 1
ATOM 2475 C C . GLY A 1 317 ? 26.746 13.843 -14.421 1.00 93.00 317 GLY A C 1
ATOM 2476 O O . GLY A 1 317 ? 27.657 13.229 -13.867 1.00 93.00 317 GLY A O 1
ATOM 2477 N N . ASP A 1 318 ? 25.751 13.205 -15.051 1.00 94.06 318 ASP A N 1
ATOM 2478 C CA . ASP A 1 318 ? 25.720 11.740 -15.178 1.00 94.06 318 ASP A CA 1
ATOM 2479 C C . ASP A 1 318 ? 26.811 11.247 -16.151 1.00 94.06 318 ASP A C 1
ATOM 2481 O O . ASP A 1 318 ? 26.648 11.217 -17.373 1.00 94.06 318 ASP A O 1
ATOM 2485 N N . ALA A 1 319 ? 27.954 10.845 -15.587 1.00 94.06 319 ALA A N 1
ATOM 2486 C CA . ALA A 1 319 ? 29.112 10.376 -16.345 1.00 94.06 319 ALA A CA 1
ATOM 2487 C C . ALA A 1 319 ? 28.806 9.141 -17.207 1.00 94.06 319 ALA A C 1
ATOM 2489 O O . ALA A 1 319 ? 29.356 9.010 -18.300 1.00 94.06 319 ALA A O 1
ATOM 2490 N N . ASN A 1 320 ? 27.913 8.252 -16.754 1.00 93.50 320 ASN A N 1
ATOM 2491 C CA . ASN A 1 320 ? 27.540 7.076 -17.539 1.00 93.50 320 ASN A CA 1
ATOM 2492 C C . ASN A 1 320 ? 26.774 7.487 -18.797 1.00 93.50 320 ASN A C 1
ATOM 2494 O O . ASN A 1 320 ? 27.030 6.940 -19.870 1.00 93.50 320 ASN A O 1
ATOM 2498 N N . ALA A 1 321 ? 25.858 8.451 -18.668 1.00 94.62 321 ALA A N 1
ATOM 2499 C CA . ALA A 1 321 ? 25.098 8.969 -19.799 1.00 94.62 321 ALA A CA 1
ATOM 2500 C C . ALA A 1 321 ? 26.005 9.683 -20.814 1.00 94.62 321 ALA A C 1
ATOM 2502 O O . ALA A 1 321 ? 25.856 9.457 -22.011 1.00 94.62 321 ALA A O 1
ATOM 2503 N N . LEU A 1 322 ? 26.988 10.470 -20.356 1.00 95.12 322 LEU A N 1
ATOM 2504 C CA . LEU A 1 322 ? 27.962 11.132 -21.238 1.00 95.12 322 LEU A CA 1
ATOM 2505 C C . LEU A 1 322 ? 28.790 10.138 -22.063 1.00 95.12 322 LEU A C 1
ATOM 2507 O O . LEU A 1 322 ? 28.929 10.319 -23.273 1.00 95.12 322 LEU A O 1
ATOM 2511 N N . VAL A 1 323 ? 29.321 9.091 -21.422 1.00 94.75 323 VAL A N 1
ATOM 2512 C CA . VAL A 1 323 ? 30.130 8.063 -22.100 1.00 94.75 323 VAL A CA 1
ATOM 2513 C C . VAL A 1 323 ? 29.290 7.317 -23.135 1.00 94.75 323 VAL A C 1
ATOM 2515 O O . VAL A 1 323 ? 29.639 7.293 -24.312 1.00 94.75 323 VAL A O 1
ATOM 2518 N N . ALA A 1 324 ? 28.133 6.793 -22.723 1.00 94.31 324 ALA A N 1
ATOM 2519 C CA . ALA A 1 324 ? 27.255 6.037 -23.611 1.00 94.31 324 ALA A CA 1
ATOM 2520 C C . ALA A 1 324 ? 26.729 6.879 -24.789 1.00 94.31 324 ALA A C 1
ATOM 2522 O O . ALA A 1 324 ? 26.569 6.362 -25.894 1.00 94.31 324 ALA A O 1
ATOM 2523 N N . LEU A 1 325 ? 26.490 8.180 -24.580 1.00 94.94 325 LEU A N 1
ATOM 2524 C CA . LEU A 1 325 ? 26.105 9.110 -25.642 1.00 94.94 325 LEU A CA 1
ATOM 2525 C C . LEU A 1 325 ? 27.215 9.273 -26.691 1.00 94.94 325 LEU A C 1
ATOM 2527 O O . LEU A 1 325 ? 26.925 9.300 -27.888 1.00 94.94 325 LEU A O 1
ATOM 2531 N N . GLY A 1 326 ? 28.472 9.380 -26.253 1.00 94.19 326 GLY A N 1
ATOM 2532 C CA . GLY A 1 326 ? 29.634 9.437 -27.141 1.00 94.19 326 GLY A CA 1
ATOM 2533 C C . GLY A 1 326 ? 29.767 8.172 -27.988 1.00 94.19 326 GLY A C 1
ATOM 2534 O O . GLY A 1 326 ? 29.794 8.258 -29.219 1.00 94.19 326 GLY A O 1
ATOM 2535 N N . ASP A 1 327 ? 29.752 7.011 -27.331 1.00 94.31 327 ASP A N 1
ATOM 2536 C CA . ASP A 1 327 ? 29.887 5.700 -27.975 1.00 94.31 327 ASP A CA 1
ATOM 2537 C C . ASP A 1 327 ? 28.762 5.451 -28.992 1.00 94.31 327 ASP A C 1
ATOM 2539 O O . ASP A 1 327 ? 29.010 5.058 -30.136 1.00 94.31 327 ASP A O 1
ATOM 2543 N N . ALA A 1 328 ? 27.512 5.747 -28.616 1.00 94.94 328 ALA A N 1
ATOM 2544 C CA . ALA A 1 328 ? 26.357 5.566 -29.491 1.00 94.94 328 ALA A CA 1
ATOM 2545 C C . ALA A 1 328 ? 26.408 6.484 -30.723 1.00 94.94 328 ALA A C 1
ATOM 2547 O O . ALA A 1 328 ? 26.157 6.031 -31.841 1.00 94.94 328 ALA A O 1
ATOM 2548 N N . ARG A 1 329 ? 26.789 7.760 -30.558 1.00 95.12 329 ARG A N 1
ATOM 2549 C CA . ARG A 1 329 ? 26.946 8.693 -31.689 1.00 95.12 329 ARG A CA 1
ATOM 2550 C C . ARG A 1 329 ? 28.049 8.251 -32.645 1.00 95.12 329 ARG A C 1
ATOM 2552 O O . ARG A 1 329 ? 27.878 8.369 -33.858 1.00 95.12 329 ARG A O 1
ATOM 2559 N N . GLN A 1 330 ? 29.155 7.725 -32.121 1.00 94.31 330 GLN A N 1
ATOM 2560 C CA . GLN A 1 330 ? 30.238 7.197 -32.945 1.00 94.31 330 GLN A CA 1
ATOM 2561 C C . GLN A 1 330 ? 29.786 5.969 -33.750 1.00 94.31 330 GLN A C 1
ATOM 2563 O O . GLN A 1 330 ? 30.059 5.895 -34.948 1.00 94.31 330 GLN A O 1
ATOM 2568 N N . ALA A 1 331 ? 29.044 5.047 -33.131 1.00 92.06 331 ALA A N 1
ATOM 2569 C CA . ALA A 1 331 ? 28.495 3.872 -33.808 1.00 92.06 331 ALA A CA 1
ATOM 2570 C C . ALA A 1 331 ? 27.496 4.242 -34.925 1.00 92.06 331 ALA A C 1
ATOM 2572 O O . ALA A 1 331 ? 27.552 3.686 -36.027 1.00 92.06 331 ALA A O 1
ATOM 2573 N N . ILE A 1 332 ? 26.633 5.238 -34.689 1.00 92.56 332 ILE A N 1
ATOM 2574 C CA . ILE A 1 332 ? 25.721 5.783 -35.712 1.00 92.56 332 ILE A CA 1
ATOM 2575 C C . ILE A 1 332 ? 26.509 6.436 -36.858 1.00 92.56 332 ILE A C 1
ATOM 2577 O O . ILE A 1 332 ? 26.182 6.256 -38.030 1.00 92.56 332 ILE A O 1
ATOM 2581 N N . ALA A 1 333 ? 27.565 7.193 -36.548 1.00 91.56 333 ALA A N 1
ATOM 2582 C CA . ALA A 1 333 ? 28.397 7.831 -37.567 1.00 91.56 333 ALA A CA 1
ATOM 2583 C C . ALA A 1 333 ? 29.146 6.806 -38.436 1.00 91.56 333 ALA A C 1
ATOM 2585 O O . ALA A 1 333 ? 29.252 7.003 -39.644 1.00 91.56 333 ALA A O 1
ATOM 2586 N N . ALA A 1 334 ? 29.617 5.704 -37.846 1.00 88.25 334 ALA A N 1
ATOM 2587 C CA . ALA A 1 334 ? 30.327 4.636 -38.551 1.00 88.25 334 ALA A CA 1
ATOM 2588 C C . ALA A 1 334 ? 29.427 3.802 -39.483 1.00 88.25 334 ALA A C 1
ATOM 2590 O O . ALA A 1 334 ? 29.919 3.201 -40.435 1.00 88.25 334 ALA A O 1
ATOM 2591 N N . THR A 1 335 ? 28.119 3.755 -39.219 1.00 83.94 335 THR A N 1
ATOM 2592 C CA . THR A 1 335 ? 27.135 3.001 -40.017 1.00 83.94 335 THR A CA 1
ATOM 2593 C C . THR A 1 335 ? 26.478 3.833 -41.118 1.00 83.94 335 THR A C 1
ATOM 2595 O O . THR A 1 335 ? 25.887 3.270 -42.041 1.00 83.94 335 THR A O 1
ATOM 2598 N N . ARG A 1 336 ? 26.608 5.168 -41.084 1.00 76.50 336 ARG A N 1
ATOM 2599 C CA . ARG A 1 336 ? 26.194 6.021 -42.205 1.00 76.50 336 ARG A CA 1
ATOM 2600 C C . ARG A 1 336 ? 27.188 5.862 -43.360 1.00 76.50 336 ARG A C 1
ATOM 2602 O O . ARG A 1 336 ? 28.383 6.068 -43.149 1.00 76.50 336 ARG A O 1
ATOM 2609 N N . PRO A 1 337 ? 26.736 5.539 -44.587 1.00 57.28 337 PRO A N 1
ATOM 2610 C CA . PRO A 1 337 ? 27.631 5.504 -45.731 1.00 57.28 337 PRO A CA 1
ATOM 2611 C C . PRO A 1 337 ? 28.244 6.891 -45.903 1.00 57.28 337 PRO A C 1
ATOM 2613 O O . PRO A 1 337 ? 27.527 7.891 -45.987 1.00 57.28 337 PRO A O 1
ATOM 2616 N N . THR A 1 338 ? 29.573 6.955 -45.943 1.00 56.00 338 THR A N 1
ATOM 2617 C CA . THR A 1 338 ? 30.296 8.147 -46.367 1.00 56.00 338 THR A CA 1
ATOM 2618 C C . THR A 1 338 ? 29.886 8.428 -47.808 1.00 56.00 338 THR A C 1
ATOM 2620 O O . THR A 1 338 ? 30.414 7.848 -48.753 1.00 56.00 338 THR A O 1
ATOM 2623 N N . THR A 1 339 ? 28.888 9.290 -48.008 1.00 51.03 339 THR A N 1
ATOM 2624 C CA . THR A 1 339 ? 28.628 9.878 -49.322 1.00 51.03 339 THR A CA 1
ATOM 2625 C C . THR A 1 339 ? 29.917 10.567 -49.737 1.00 51.03 339 THR A C 1
ATOM 2627 O O . THR A 1 339 ? 30.322 11.555 -49.123 1.00 51.03 339 THR A O 1
ATOM 2630 N N . GLY A 1 340 ? 30.608 9.953 -50.696 1.00 48.31 340 GLY A N 1
ATOM 2631 C CA . GLY A 1 340 ? 31.974 10.277 -51.054 1.00 48.31 340 GLY A CA 1
ATOM 2632 C C . GLY A 1 340 ? 32.147 11.747 -51.398 1.00 48.31 340 GLY A C 1
ATOM 2633 O O . GLY A 1 340 ? 31.618 12.237 -52.390 1.00 48.31 340 GLY A O 1
ATOM 2634 N N . THR A 1 341 ? 32.979 12.426 -50.623 1.00 46.34 341 THR A N 1
ATOM 2635 C CA . THR A 1 341 ? 33.786 13.541 -51.106 1.00 46.34 341 THR A CA 1
ATOM 2636 C C . THR A 1 341 ? 35.120 12.984 -51.595 1.00 46.34 341 THR A C 1
ATOM 2638 O O . THR A 1 341 ? 36.184 13.286 -51.067 1.00 46.34 341 THR A O 1
ATOM 2641 N N . THR A 1 342 ? 35.087 12.174 -52.655 1.00 43.06 342 THR A N 1
ATOM 2642 C CA . THR A 1 342 ? 36.212 12.144 -53.593 1.00 43.06 342 THR A CA 1
ATOM 2643 C C . THR A 1 342 ? 36.150 13.457 -54.361 1.00 43.06 342 THR A C 1
ATOM 2645 O O . THR A 1 342 ? 35.539 13.569 -55.420 1.00 43.06 342 THR A O 1
ATOM 2648 N N . THR A 1 343 ? 36.753 14.497 -53.789 1.00 46.62 343 THR A N 1
ATOM 2649 C CA . THR A 1 343 ? 37.150 15.687 -54.536 1.00 46.62 343 THR A CA 1
ATOM 2650 C C . THR A 1 343 ? 38.092 15.227 -55.641 1.00 46.62 343 THR A C 1
ATOM 2652 O O . THR A 1 343 ? 39.273 14.978 -55.399 1.00 46.62 343 THR A O 1
ATOM 2655 N N . GLY A 1 344 ? 37.551 15.049 -56.847 1.00 41.56 344 GLY A N 1
ATOM 2656 C CA . GLY A 1 344 ? 38.339 14.895 -58.057 1.00 41.56 344 GLY A CA 1
ATOM 2657 C C . GLY A 1 344 ? 39.212 16.132 -58.217 1.00 41.56 344 GLY A C 1
ATOM 2658 O O . GLY A 1 344 ? 38.722 17.207 -58.553 1.00 41.56 344 GLY A O 1
ATOM 2659 N N . ALA A 1 345 ? 40.504 15.988 -57.934 1.00 44.16 345 ALA A N 1
ATOM 2660 C CA . ALA A 1 345 ? 41.498 16.948 -58.374 1.00 44.16 345 ALA A CA 1
ATOM 2661 C C . ALA A 1 345 ? 41.443 17.003 -59.913 1.00 44.16 345 ALA A C 1
ATOM 2663 O O . ALA A 1 345 ? 41.482 15.946 -60.552 1.00 44.16 345 ALA A O 1
ATOM 2664 N N . PRO A 1 346 ? 41.330 18.186 -60.540 1.00 43.31 346 PRO A N 1
ATOM 2665 C CA . PRO A 1 346 ? 41.372 18.266 -61.988 1.00 43.31 346 PRO A CA 1
ATOM 2666 C C . PRO A 1 346 ? 42.791 17.921 -62.454 1.00 43.31 346 PRO A C 1
ATOM 2668 O O . PRO A 1 346 ? 43.770 18.534 -62.026 1.00 43.31 346 PRO A O 1
ATOM 2671 N N . ALA A 1 347 ? 42.898 16.919 -63.326 1.00 41.97 347 ALA A N 1
ATOM 2672 C CA . ALA A 1 347 ? 44.130 16.607 -64.035 1.00 41.97 347 ALA A CA 1
ATOM 2673 C C . ALA A 1 347 ? 44.592 17.841 -64.842 1.00 41.97 347 ALA A C 1
ATOM 2675 O O . ALA A 1 347 ? 43.759 18.486 -65.487 1.00 41.97 347 ALA A O 1
ATOM 2676 N N . PRO A 1 348 ? 45.890 18.191 -64.846 1.00 44.03 348 PRO A N 1
ATOM 2677 C CA . PRO A 1 348 ? 46.380 19.296 -65.658 1.00 44.03 348 PRO A CA 1
ATOM 2678 C C . PRO A 1 348 ? 46.314 18.901 -67.140 1.00 44.03 348 PRO A C 1
ATOM 2680 O O . PRO A 1 348 ? 46.954 17.943 -67.574 1.00 44.03 348 PRO A O 1
ATOM 2683 N N . GLY A 1 349 ? 45.506 19.628 -67.916 1.00 39.16 349 GLY A N 1
ATOM 2684 C CA . GLY A 1 349 ? 45.401 19.455 -69.365 1.00 39.16 349 GLY A CA 1
ATOM 2685 C C . GLY A 1 349 ? 46.724 19.772 -70.085 1.00 39.16 349 GLY A C 1
ATOM 2686 O O . GLY A 1 349 ? 47.495 20.614 -69.615 1.00 39.16 349 GLY A O 1
ATOM 2687 N N . PRO A 1 350 ? 47.019 19.119 -71.223 1.00 43.00 350 PRO A N 1
ATOM 2688 C CA . PRO A 1 350 ? 48.290 19.284 -71.917 1.00 43.00 350 PRO A CA 1
ATOM 2689 C C . PRO A 1 350 ? 48.384 20.660 -72.590 1.00 43.00 350 PRO A C 1
ATOM 2691 O O . PRO A 1 350 ? 47.499 21.084 -73.332 1.00 43.00 350 PRO A O 1
ATOM 2694 N N . ALA A 1 351 ? 49.500 21.345 -72.340 1.00 41.72 351 ALA A N 1
ATOM 2695 C CA . ALA A 1 351 ? 49.840 22.632 -72.928 1.00 41.72 351 ALA A CA 1
ATOM 2696 C C . ALA A 1 351 ? 49.945 22.544 -74.463 1.00 41.72 351 ALA A C 1
ATOM 2698 O O . ALA A 1 351 ? 50.833 21.887 -75.009 1.00 41.72 351 ALA A O 1
ATOM 2699 N N . SER A 1 352 ? 49.071 23.262 -75.169 1.00 41.50 352 SER A N 1
ATOM 2700 C CA . SER A 1 352 ? 49.171 23.465 -76.614 1.00 41.50 352 SER A CA 1
ATOM 2701 C C . SER A 1 352 ? 50.338 24.408 -76.935 1.00 41.50 352 SER A C 1
ATOM 2703 O O . SER A 1 352 ? 50.231 25.626 -76.767 1.00 41.50 352 SER A O 1
ATOM 2705 N N . ARG A 1 353 ? 51.456 23.866 -77.433 1.00 41.88 353 ARG A N 1
ATOM 2706 C CA . ARG A 1 353 ? 52.495 24.658 -78.109 1.00 41.88 353 ARG A CA 1
ATOM 2707 C C . ARG A 1 353 ? 51.955 25.137 -79.460 1.00 41.88 353 ARG A C 1
ATOM 2709 O O . ARG A 1 353 ? 51.809 24.346 -80.386 1.00 41.88 353 ARG A O 1
ATOM 2716 N N . ARG A 1 354 ? 51.682 26.439 -79.578 1.00 40.25 354 ARG A N 1
ATOM 2717 C CA . ARG A 1 354 ? 51.568 27.126 -80.872 1.00 40.25 354 ARG A CA 1
ATOM 2718 C C . ARG A 1 354 ? 52.976 27.382 -81.415 1.00 40.25 354 ARG A C 1
ATOM 2720 O O . ARG A 1 354 ? 53.778 28.027 -80.748 1.00 40.25 354 ARG A O 1
ATOM 2727 N N . SER A 1 355 ? 53.245 26.886 -82.618 1.00 41.03 355 SER A N 1
ATOM 2728 C CA . SER A 1 355 ? 54.386 27.267 -83.454 1.00 41.03 355 SER A CA 1
ATOM 2729 C C . SER A 1 355 ? 53.862 28.184 -84.568 1.00 41.03 355 SER A C 1
ATOM 2731 O O . SER A 1 355 ? 52.865 27.810 -85.192 1.00 41.03 355 SER A O 1
ATOM 2733 N N . PRO A 1 356 ? 54.438 29.373 -84.819 1.00 51.28 356 PRO A N 1
ATOM 2734 C CA . PRO A 1 356 ? 54.014 30.230 -85.921 1.00 51.28 356 PRO A CA 1
ATOM 2735 C C . PRO A 1 356 ? 54.786 29.886 -87.203 1.00 51.28 356 PRO A C 1
ATOM 2737 O O . PRO A 1 356 ? 56.015 29.850 -87.211 1.00 51.28 356 PRO A O 1
ATOM 2740 N N . ALA A 1 357 ? 54.057 29.646 -88.294 1.00 44.50 357 ALA A N 1
ATOM 2741 C CA . ALA A 1 357 ? 54.624 29.507 -89.630 1.00 44.50 357 ALA A CA 1
ATOM 2742 C C . ALA A 1 357 ? 54.721 30.872 -90.341 1.00 44.50 357 ALA A C 1
ATOM 2744 O O . ALA A 1 357 ? 53.756 31.628 -90.401 1.00 44.50 357 ALA A O 1
ATOM 2745 N N . ALA A 1 358 ? 55.935 31.119 -90.834 1.00 48.47 358 ALA A N 1
ATOM 2746 C CA . ALA A 1 358 ? 56.439 31.977 -91.909 1.00 48.47 358 ALA A CA 1
ATOM 2747 C C . ALA A 1 358 ? 55.496 32.859 -92.763 1.00 48.47 358 ALA A C 1
ATOM 2749 O O . ALA A 1 358 ? 54.523 32.384 -93.335 1.00 48.47 358 ALA A O 1
ATOM 2750 N N . HIS A 1 359 ? 55.952 34.102 -92.977 1.00 45.41 359 HIS A N 1
ATOM 2751 C CA . HIS A 1 359 ? 55.960 34.918 -94.213 1.00 45.41 359 HIS A CA 1
ATOM 2752 C C . HIS A 1 359 ? 56.771 36.192 -93.859 1.00 45.41 359 HIS A C 1
ATOM 2754 O O . HIS A 1 359 ? 56.503 36.766 -92.811 1.00 45.41 359 HIS A O 1
ATOM 2760 N N . ARG A 1 360 ? 57.783 36.700 -94.569 1.00 42.53 360 ARG A N 1
ATOM 2761 C CA . ARG A 1 360 ? 58.337 36.574 -95.924 1.00 42.53 360 ARG A CA 1
ATOM 2762 C C . ARG A 1 360 ? 59.847 36.810 -95.862 1.00 42.53 360 ARG A C 1
ATOM 2764 O O . ARG A 1 360 ? 60.271 37.486 -94.898 1.00 42.53 360 ARG A O 1
#

Sequence (360 aa):
VAIDGLLLRKRWSRAIVDIAPLLLITAAGMVVARVAQTVAVFQHVPLWQRPLIVGDSLTFYLGKLAWPATLSPDYGRTPTVALADPWVYVRWLVPAAIAAALLVWHRRVPWLAAAFALFVIGVAPVSGIATFQMQAISTVTDHYLYFSVLGLAVALTWVVSRWPRQWVTATACALLAALAARSFVQTGIWRDAFALFEGTIRAHPRSTMARLNLVVCYLTKLTPEPEVAARYADEAYAIAPDDIIVLINYGVTRMAAGELDKAPAAFERAWQNAKSLDAAPKLLSDITKSAFETFRATTYHDEVVKWAERRLELEPGDANALVALGDARQAIAATRPTTGTTTGAPAPGPASRRSPAAHR